Protein AF-A0A1V8S8E4-F1 (afdb_monomer_lite)

Radius of gyration: 34.23 Å; chains: 1; bounding box: 99×77×106 Å

Secondary structure (DSSP, 8-state):
--PPPPPP--------------------EEEPPPTT-TTSPPEEEEEEEEEEGGGS-GGGB--S--S--EEE---HHHHHHHHTT-TTEEEEEEETTT--EEEEEEEETTEEEEEEBPTTS-HHHHHHHHHHHHHS-S-----------TT--HHHHH------------------------------------------PPPP-----------------PPP---S-SSSSTT--

Sequence (237 aa):
MSITQVSPTQNSKRKRDQDNSTALNATPFGIRPPPSDPFAAARVFTPICVLKSAFLPLAYLDLTNSGNRCFAAYITILKAYHDSGERGMLRVVRQQDHGRLHVIERAGKCVYALCRVGSWVEEANLEELAQVFLDTPERPAKRCATSSNLGTPWWKIAATDAVVGGMDVAAAVPRHLSLDLREHDATSLSVANDRILNAERPSAQEATQSTSNQQSTERFEHAAPSSAIDALEELAR

pLDDT: mean 72.79, std 18.55, range [40.16, 97.44]

Structure (mmCIF, N/CA/C/O backbone):
data_AF-A0A1V8S8E4-F1
#
_entry.id   AF-A0A1V8S8E4-F1
#
loop_
_atom_site.group_PDB
_atom_site.id
_atom_site.type_symbol
_atom_site.label_atom_id
_atom_site.label_alt_id
_atom_site.label_comp_id
_atom_site.label_asym_id
_atom_site.label_entity_id
_atom_site.label_seq_id
_atom_site.pdbx_PDB_ins_code
_atom_site.Cartn_x
_atom_site.Cartn_y
_atom_site.Cartn_z
_atom_site.occupancy
_atom_site.B_iso_or_equiv
_atom_site.auth_seq_id
_atom_site.auth_comp_id
_atom_site.auth_asym_id
_atom_site.auth_atom_id
_atom_site.pdbx_PDB_model_num
ATOM 1 N N . MET A 1 1 ? -51.051 51.273 20.401 1.00 40.16 1 MET A N 1
ATOM 2 C CA . MET A 1 1 ? -50.326 50.101 20.934 1.00 40.16 1 MET A CA 1
ATOM 3 C C . MET A 1 1 ? -50.368 49.033 19.858 1.00 40.16 1 MET A C 1
ATOM 5 O O . MET A 1 1 ? -51.442 48.508 19.607 1.00 40.16 1 MET A O 1
ATOM 9 N N . SER A 1 2 ? -49.256 48.806 19.159 1.00 47.94 2 SER A N 1
ATOM 10 C CA . SER A 1 2 ? -49.198 47.895 18.008 1.00 47.94 2 SER A CA 1
ATOM 11 C C . SER A 1 2 ? -48.260 46.742 18.338 1.00 47.94 2 SER A C 1
ATOM 13 O O . SER A 1 2 ? -47.118 46.972 18.729 1.00 47.94 2 SER A O 1
ATOM 15 N N . ILE A 1 3 ? -48.778 45.520 18.242 1.00 53.72 3 ILE A N 1
ATOM 16 C CA . ILE A 1 3 ? -48.086 44.276 18.584 1.00 53.72 3 ILE A CA 1
ATOM 17 C C . ILE A 1 3 ? -47.409 43.752 17.315 1.00 53.72 3 ILE A C 1
ATOM 19 O O . ILE A 1 3 ? -48.079 43.463 16.326 1.00 53.72 3 ILE A O 1
ATOM 23 N N . THR A 1 4 ? -46.083 43.643 17.346 1.00 50.84 4 THR A N 1
ATOM 24 C CA . THR A 1 4 ? -45.270 43.079 16.263 1.00 50.84 4 THR A CA 1
ATOM 25 C C . THR A 1 4 ? -45.311 41.550 16.325 1.00 50.84 4 THR A C 1
ATOM 27 O O . THR A 1 4 ? -44.879 40.956 17.311 1.00 50.84 4 THR A O 1
ATOM 30 N N . GLN A 1 5 ? -45.822 40.911 15.268 1.00 58.22 5 GLN A N 1
ATOM 31 C CA . GLN A 1 5 ? -45.738 39.464 15.054 1.00 58.22 5 GLN A CA 1
ATOM 32 C C . GLN A 1 5 ? -44.296 39.050 14.725 1.00 58.22 5 GLN A C 1
ATOM 34 O O . GLN A 1 5 ? -43.691 39.574 13.793 1.00 58.22 5 GLN A O 1
ATOM 39 N N . VAL A 1 6 ? -43.773 38.068 15.460 1.00 62.34 6 VAL A N 1
ATOM 40 C CA . VAL A 1 6 ? -42.523 37.358 15.156 1.00 62.34 6 VAL A CA 1
ATOM 41 C C . VAL A 1 6 ? -42.851 36.022 14.493 1.00 62.34 6 VAL A C 1
ATOM 43 O O . VAL A 1 6 ? -43.522 35.171 15.074 1.00 62.34 6 VAL A O 1
ATOM 46 N N . SER A 1 7 ? -42.384 35.860 13.259 1.00 58.81 7 SER A N 1
ATOM 47 C CA . SER A 1 7 ? -42.530 34.657 12.438 1.00 58.81 7 SER A CA 1
ATOM 48 C C . SER A 1 7 ? -41.576 33.550 12.915 1.00 58.81 7 SER A C 1
ATOM 50 O O . SER A 1 7 ? -40.403 33.839 13.162 1.00 58.81 7 SER A O 1
ATOM 52 N N . PRO A 1 8 ? -42.009 32.279 13.005 1.00 59.97 8 PRO A N 1
ATOM 53 C CA . PRO A 1 8 ? -41.127 31.183 13.385 1.00 59.97 8 PRO A CA 1
ATOM 54 C C . PRO A 1 8 ? -40.196 30.805 12.225 1.00 59.97 8 PRO A C 1
ATOM 56 O O . PRO A 1 8 ? -40.635 30.418 11.141 1.00 59.97 8 PRO A O 1
ATOM 59 N N . THR A 1 9 ? -38.890 30.898 12.460 1.00 53.09 9 THR A N 1
ATOM 60 C CA . THR A 1 9 ? -37.842 30.433 11.549 1.00 53.09 9 THR A CA 1
ATOM 61 C C . THR A 1 9 ? -37.829 28.905 11.502 1.00 53.09 9 THR A C 1
ATOM 63 O O . THR A 1 9 ? -37.461 28.225 12.461 1.00 53.09 9 THR A O 1
ATOM 66 N N . GLN A 1 10 ? -38.236 28.344 10.363 1.00 59.00 10 GLN A N 1
ATOM 67 C CA . GLN A 1 10 ? -38.127 26.915 10.093 1.00 59.00 10 GLN A CA 1
ATOM 68 C C . GLN A 1 10 ? -36.653 26.510 10.017 1.00 59.00 10 GLN A C 1
ATOM 70 O O . GLN A 1 10 ? -35.907 26.899 9.117 1.00 59.00 10 GLN A O 1
ATOM 75 N N . ASN A 1 11 ? -36.239 25.705 10.990 1.00 54.59 11 ASN A N 1
ATOM 76 C CA . ASN A 1 11 ? -34.902 25.148 11.093 1.00 54.59 11 ASN A CA 1
ATOM 77 C C . ASN A 1 11 ? -34.753 24.008 10.068 1.00 54.59 11 ASN A C 1
ATOM 79 O O . ASN A 1 11 ? -34.973 22.834 10.369 1.00 54.59 11 ASN A O 1
ATOM 83 N N . SER A 1 12 ? -34.446 24.370 8.820 1.00 57.81 12 SER A N 1
ATOM 84 C CA . SER A 1 12 ? -34.184 23.426 7.733 1.00 57.81 12 SER A CA 1
ATOM 85 C C . SER A 1 12 ? -32.885 22.663 8.009 1.00 57.81 12 SER A C 1
ATOM 87 O O . SER A 1 12 ? -31.798 23.091 7.610 1.00 57.81 12 SER A O 1
ATOM 89 N N . LYS A 1 13 ? -33.002 21.506 8.674 1.00 67.31 13 LYS A N 1
ATOM 90 C CA . LYS A 1 13 ? -31.951 20.482 8.750 1.00 67.31 13 LYS A CA 1
ATOM 91 C C . LYS A 1 13 ? -31.553 20.090 7.327 1.00 67.31 13 LYS A C 1
ATOM 93 O O . LYS A 1 13 ? -32.249 19.327 6.666 1.00 67.31 13 LYS A O 1
ATOM 98 N N . ARG A 1 14 ? -30.433 20.633 6.844 1.00 71.06 14 ARG A N 1
ATOM 99 C CA . ARG A 1 14 ? -29.829 20.211 5.578 1.00 71.06 14 ARG A CA 1
ATOM 100 C C . ARG A 1 14 ? -29.356 18.771 5.756 1.00 71.06 14 ARG A C 1
ATOM 102 O O . ARG A 1 14 ? -28.428 18.518 6.523 1.00 71.06 14 ARG A O 1
ATOM 109 N N . LYS A 1 15 ? -30.022 17.841 5.075 1.00 63.41 15 LYS A N 1
ATOM 110 C CA . LYS A 1 15 ? -29.544 16.476 4.867 1.00 63.41 15 LYS A CA 1
ATOM 111 C C . LYS A 1 15 ? -28.219 16.592 4.108 1.00 63.41 15 LYS A C 1
ATOM 113 O O . LYS A 1 15 ? -28.201 17.005 2.954 1.00 63.41 15 LYS A O 1
ATOM 118 N N . ARG A 1 16 ? -27.100 16.379 4.799 1.00 66.31 16 ARG A N 1
ATOM 119 C CA . ARG A 1 16 ? -25.782 16.293 4.169 1.00 66.31 16 ARG A CA 1
ATOM 120 C C . ARG A 1 16 ? -25.671 14.867 3.646 1.00 66.31 16 ARG A C 1
ATOM 122 O O . ARG A 1 16 ? -25.341 13.974 4.417 1.00 66.31 16 ARG A O 1
ATOM 129 N N . ASP A 1 17 ? -26.009 14.669 2.376 1.00 49.03 17 ASP A N 1
ATOM 130 C CA . ASP A 1 17 ? -25.653 13.450 1.653 1.00 49.03 17 ASP A CA 1
ATOM 131 C C . ASP A 1 17 ? -24.119 13.448 1.549 1.00 49.03 17 ASP A C 1
ATOM 133 O O . ASP A 1 17 ? -23.517 14.167 0.753 1.00 49.03 17 ASP A O 1
ATOM 137 N N . GLN A 1 18 ? -23.474 12.769 2.498 1.00 47.38 18 GLN A N 1
ATOM 138 C CA . GLN A 1 18 ? -22.024 12.648 2.585 1.00 47.38 18 GLN A CA 1
ATOM 139 C C . GLN A 1 18 ? -21.608 11.355 1.884 1.00 47.38 18 GLN A C 1
ATOM 141 O O . GLN A 1 18 ? -21.130 10.422 2.522 1.00 47.38 18 GLN A O 1
ATOM 146 N N . ASP A 1 19 ? -21.784 11.321 0.564 1.00 46.91 19 ASP A N 1
ATOM 147 C CA . ASP A 1 19 ? -21.169 10.322 -0.315 1.00 46.91 19 ASP A CA 1
ATOM 148 C C . ASP A 1 19 ? -19.674 10.638 -0.439 1.00 46.91 19 ASP A C 1
ATOM 150 O O . ASP A 1 19 ? -19.186 11.154 -1.440 1.00 46.91 19 ASP A O 1
ATOM 154 N N . ASN A 1 20 ? -18.934 10.396 0.643 1.00 51.38 20 ASN A N 1
ATOM 155 C CA . ASN A 1 20 ? -17.487 10.600 0.693 1.00 51.38 20 ASN A CA 1
ATOM 156 C C . ASN A 1 20 ? -16.720 9.314 0.352 1.00 51.38 20 ASN A C 1
ATOM 158 O O . ASN A 1 20 ? -15.558 9.165 0.741 1.00 51.38 20 ASN A O 1
ATOM 162 N N . SER A 1 21 ? -17.350 8.376 -0.367 1.00 54.50 21 SER A N 1
ATOM 163 C CA . SER A 1 21 ? -16.646 7.252 -0.973 1.00 54.50 21 SER A CA 1
ATOM 164 C C . SER A 1 21 ? -15.767 7.820 -2.083 1.00 54.50 21 SER A C 1
ATOM 166 O O . SER A 1 21 ? -16.172 8.020 -3.224 1.00 54.50 21 SER A O 1
ATOM 168 N N . THR A 1 22 ? -14.539 8.181 -1.720 1.00 58.59 22 THR A N 1
ATOM 169 C CA . THR A 1 22 ? -13.538 8.620 -2.688 1.00 58.59 22 THR A CA 1
ATOM 170 C C . THR A 1 22 ? -13.285 7.438 -3.613 1.00 58.59 22 THR A C 1
ATOM 172 O O . THR A 1 22 ? -12.552 6.519 -3.250 1.00 58.59 22 THR A O 1
ATOM 175 N N . ALA A 1 23 ? -13.955 7.429 -4.768 1.00 66.75 23 ALA A N 1
ATOM 176 C CA . ALA A 1 23 ? -13.876 6.350 -5.736 1.00 66.75 23 ALA A CA 1
ATOM 177 C C . ALA A 1 23 ? -12.402 6.080 -6.040 1.00 66.75 23 ALA A C 1
ATOM 179 O O . ALA A 1 23 ? -11.654 6.964 -6.473 1.00 66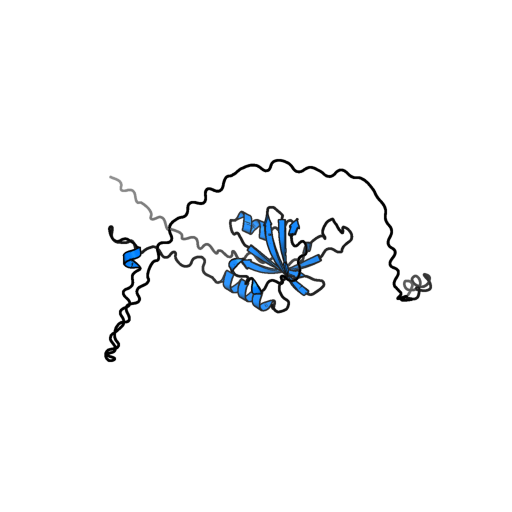.75 23 ALA A O 1
ATOM 180 N N . LEU A 1 24 ? -11.964 4.869 -5.713 1.00 77.06 24 LEU A N 1
ATOM 181 C CA . LEU A 1 24 ? -10.563 4.510 -5.768 1.00 77.06 24 LEU A CA 1
ATOM 182 C C . LEU A 1 24 ? -10.143 4.508 -7.234 1.00 77.06 24 LEU A C 1
ATOM 184 O O . LEU A 1 24 ? -10.607 3.699 -8.029 1.00 77.06 24 LEU A O 1
ATOM 188 N N . ASN A 1 25 ? -9.295 5.460 -7.612 1.00 80.44 25 ASN A N 1
ATOM 189 C CA . ASN A 1 25 ? -8.822 5.548 -8.984 1.00 80.44 25 ASN A CA 1
ATOM 190 C C . ASN A 1 25 ? -7.972 4.301 -9.288 1.00 80.44 25 ASN A C 1
ATOM 192 O O . ASN A 1 25 ? -6.848 4.194 -8.794 1.00 80.44 25 ASN A O 1
ATOM 196 N N . ALA A 1 26 ? -8.530 3.363 -10.055 1.00 86.12 26 ALA A N 1
ATOM 197 C CA . ALA A 1 26 ? -7.906 2.091 -10.415 1.00 86.12 26 ALA A CA 1
ATOM 198 C C . ALA A 1 26 ? -6.867 2.216 -11.546 1.00 86.12 26 ALA A C 1
ATOM 200 O O . ALA A 1 26 ? -6.358 1.205 -12.027 1.00 86.12 26 ALA A O 1
ATOM 201 N N . THR A 1 27 ? -6.530 3.435 -11.984 1.00 90.88 27 THR A N 1
ATOM 202 C CA . THR A 1 27 ? -5.545 3.647 -13.046 1.00 90.88 27 THR A CA 1
ATOM 203 C C . THR A 1 27 ? -4.167 3.146 -12.600 1.00 90.88 27 THR A C 1
ATOM 205 O O . THR A 1 27 ? -3.672 3.568 -11.545 1.00 90.88 27 THR A O 1
ATOM 208 N N . PRO A 1 28 ? -3.520 2.270 -13.391 1.00 93.38 28 PRO A N 1
ATOM 209 C CA . PRO A 1 28 ? -2.170 1.813 -13.106 1.00 93.38 28 PRO A CA 1
ATOM 210 C C . PRO A 1 28 ? -1.153 2.956 -13.101 1.00 93.38 28 PRO A C 1
ATOM 212 O O . PRO A 1 28 ? -1.301 3.951 -13.811 1.00 93.38 28 PRO A O 1
ATOM 215 N N . PHE A 1 29 ? -0.082 2.803 -12.328 1.00 93.06 29 PHE A N 1
ATOM 216 C CA . PHE A 1 29 ? 1.016 3.766 -12.278 1.00 93.06 29 PHE A CA 1
ATOM 217 C C . PHE A 1 29 ? 2.372 3.068 -12.162 1.00 93.06 29 PHE A C 1
ATOM 219 O O . PHE A 1 29 ? 2.480 1.967 -11.626 1.00 93.06 29 PHE A O 1
ATOM 226 N N . GLY A 1 30 ? 3.419 3.718 -12.671 1.00 93.81 30 GLY A N 1
ATOM 227 C CA . GLY A 1 30 ? 4.789 3.209 -12.636 1.00 93.81 30 GLY A CA 1
ATOM 228 C C . GLY A 1 30 ? 5.616 3.807 -11.499 1.00 93.81 30 GLY A C 1
ATOM 229 O O . GLY A 1 30 ? 5.531 5.004 -11.225 1.00 93.81 30 GLY A O 1
ATOM 230 N N . ILE A 1 31 ? 6.460 2.989 -10.872 1.00 92.81 31 ILE A N 1
ATOM 231 C CA . ILE A 1 31 ? 7.538 3.433 -9.982 1.00 92.81 31 ILE A CA 1
ATOM 232 C C . ILE A 1 31 ? 8.862 3.254 -10.723 1.00 92.81 31 ILE A C 1
ATOM 234 O O . ILE A 1 31 ? 9.191 2.157 -11.182 1.00 92.81 31 ILE A O 1
ATOM 238 N N . ARG A 1 32 ? 9.625 4.346 -10.840 1.00 91.50 32 ARG A N 1
ATOM 239 C CA . ARG A 1 32 ? 10.954 4.331 -11.458 1.00 91.50 32 ARG A CA 1
ATOM 240 C C . ARG A 1 32 ? 11.941 3.549 -10.572 1.00 91.50 32 ARG A C 1
ATOM 242 O O . ARG A 1 32 ? 11.856 3.676 -9.347 1.00 91.50 32 ARG A O 1
ATOM 249 N N . PRO A 1 33 ? 12.876 2.779 -11.152 1.00 87.44 33 PRO A N 1
ATOM 250 C CA . PRO A 1 33 ? 13.925 2.126 -10.379 1.00 87.44 33 PRO A CA 1
ATOM 251 C C . PRO A 1 33 ? 14.820 3.132 -9.638 1.00 87.44 33 PRO A C 1
ATOM 253 O O . PRO A 1 33 ? 14.831 4.326 -9.969 1.00 87.44 33 PRO A O 1
ATOM 256 N N . PRO A 1 34 ? 15.583 2.665 -8.633 1.00 84.31 34 PRO A N 1
ATOM 257 C CA . PRO A 1 34 ? 16.557 3.499 -7.944 1.00 84.31 34 PRO A CA 1
ATOM 258 C C . PRO A 1 34 ? 17.626 4.033 -8.915 1.00 84.31 34 PRO A C 1
ATOM 260 O O . PRO A 1 34 ? 17.951 3.380 -9.903 1.00 84.31 34 PRO A O 1
ATOM 263 N N . PRO A 1 35 ? 18.240 5.193 -8.618 1.00 85.25 35 PRO A N 1
ATOM 264 C CA . PRO A 1 35 ? 19.227 5.825 -9.500 1.00 85.25 35 PRO A CA 1
ATOM 265 C C . PRO A 1 35 ? 20.513 5.006 -9.681 1.00 85.25 35 PRO A C 1
ATOM 267 O O . PRO A 1 35 ? 21.286 5.298 -10.586 1.00 85.25 35 PRO A O 1
ATOM 270 N N . SER A 1 36 ? 20.741 3.990 -8.842 1.00 88.38 36 SER A N 1
ATOM 271 C CA . SER A 1 36 ? 21.827 3.020 -9.008 1.00 88.38 36 SER A CA 1
ATOM 272 C C . SER A 1 36 ? 21.686 2.180 -10.279 1.00 88.38 36 SER A C 1
ATOM 274 O O . SER A 1 36 ? 22.683 1.660 -10.762 1.00 88.38 36 SER A O 1
ATOM 276 N N . ASP A 1 37 ? 20.464 2.047 -10.801 1.00 88.06 37 ASP A N 1
ATOM 277 C CA . ASP A 1 37 ? 20.167 1.336 -12.041 1.00 88.06 37 ASP A CA 1
ATOM 278 C C . ASP A 1 37 ? 19.157 2.143 -12.880 1.00 88.06 37 ASP A C 1
ATOM 280 O O . ASP A 1 37 ? 17.945 1.920 -12.815 1.00 88.06 37 ASP A O 1
ATOM 284 N N . PRO A 1 38 ? 19.629 3.140 -13.648 1.00 87.88 38 PRO A N 1
ATOM 285 C CA . PRO A 1 38 ? 18.755 4.027 -14.408 1.00 87.88 38 PRO A CA 1
ATOM 286 C C . PRO A 1 38 ? 18.118 3.358 -15.635 1.00 87.88 38 PRO A C 1
ATOM 288 O O . PRO A 1 38 ? 17.184 3.939 -16.193 1.00 87.88 38 PRO A O 1
ATOM 291 N N . PHE A 1 39 ? 18.622 2.191 -16.054 1.00 92.12 39 PHE A N 1
ATOM 292 C CA . PHE A 1 39 ? 18.156 1.454 -17.232 1.00 92.12 39 PHE A CA 1
ATOM 293 C C . PHE A 1 39 ? 17.185 0.323 -16.886 1.00 92.12 39 PHE A C 1
ATOM 295 O O . PHE A 1 39 ? 16.554 -0.223 -17.792 1.00 92.12 39 PHE A O 1
ATOM 302 N N . ALA A 1 40 ? 17.023 -0.013 -15.602 1.00 90.75 40 ALA A N 1
ATOM 303 C CA . ALA A 1 40 ? 15.989 -0.942 -15.176 1.00 90.75 40 ALA A CA 1
ATOM 304 C C . ALA A 1 40 ? 14.589 -0.497 -15.637 1.00 90.75 40 ALA A C 1
ATOM 306 O O . ALA A 1 40 ? 14.247 0.689 -15.698 1.00 90.75 40 ALA A O 1
ATOM 307 N N . ALA A 1 41 ? 13.746 -1.481 -15.942 1.00 92.50 41 ALA A N 1
ATOM 308 C CA . ALA A 1 41 ? 12.361 -1.232 -16.306 1.00 92.50 41 ALA A CA 1
ATOM 309 C C . ALA A 1 41 ? 11.581 -0.650 -15.115 1.00 92.50 41 ALA A C 1
ATOM 311 O O . ALA A 1 41 ? 11.733 -1.083 -13.969 1.00 92.50 41 ALA A O 1
ATOM 312 N N . ALA A 1 42 ? 10.717 0.331 -15.384 1.00 93.19 42 ALA A N 1
ATOM 313 C CA . ALA A 1 42 ? 9.799 0.845 -14.376 1.00 93.19 42 ALA A CA 1
ATOM 314 C C . ALA A 1 42 ? 8.817 -0.252 -13.947 1.00 93.19 42 ALA A C 1
ATOM 316 O O . ALA A 1 42 ? 8.254 -0.956 -14.782 1.00 93.19 42 ALA A O 1
ATOM 317 N N . ARG A 1 43 ? 8.581 -0.371 -12.639 1.00 93.88 43 ARG A N 1
ATOM 318 C CA . ARG A 1 43 ? 7.640 -1.357 -12.094 1.00 93.88 43 ARG A CA 1
ATOM 319 C C . ARG A 1 43 ? 6.239 -0.767 -12.136 1.00 93.88 43 ARG A C 1
ATOM 321 O O . ARG A 1 43 ? 6.012 0.286 -11.539 1.00 93.88 43 ARG A O 1
ATOM 328 N N . VAL A 1 44 ? 5.316 -1.424 -12.830 1.00 95.44 44 VAL A N 1
ATOM 329 C CA . VAL A 1 44 ? 3.928 -0.962 -12.968 1.00 95.44 44 VAL A CA 1
ATOM 330 C C . VAL A 1 44 ? 3.043 -1.615 -11.912 1.00 95.44 44 VAL A C 1
ATOM 332 O O . VAL A 1 44 ? 3.131 -2.819 -11.658 1.00 95.44 44 VAL A O 1
ATOM 335 N N . PHE A 1 45 ? 2.185 -0.811 -11.292 1.00 95.50 45 PHE A N 1
ATOM 336 C CA . PHE A 1 45 ? 1.299 -1.211 -10.210 1.00 95.50 45 PHE A CA 1
ATOM 337 C C . PHE A 1 45 ? -0.142 -0.820 -10.510 1.00 95.50 45 PHE A C 1
ATOM 339 O O . PHE A 1 45 ? -0.412 0.306 -10.920 1.00 95.50 45 PHE A O 1
ATOM 346 N N . THR A 1 46 ? -1.067 -1.737 -10.247 1.00 95.88 46 THR A N 1
ATOM 347 C CA . THR A 1 46 ? -2.512 -1.504 -10.335 1.00 95.88 46 THR A CA 1
ATOM 348 C C . THR A 1 46 ? -3.082 -1.364 -8.925 1.00 95.88 46 THR A C 1
ATOM 350 O O . THR A 1 46 ? -2.895 -2.274 -8.115 1.00 95.88 46 THR A O 1
ATOM 353 N N . PRO A 1 47 ? -3.733 -0.243 -8.581 1.00 95.31 47 PRO A N 1
ATOM 354 C CA . PRO A 1 47 ? -4.391 -0.092 -7.289 1.00 95.31 47 PRO A CA 1
ATOM 355 C C . PRO A 1 47 ? -5.535 -1.083 -7.070 1.00 95.31 47 PRO A C 1
ATOM 357 O O . PRO A 1 47 ? -6.327 -1.292 -7.982 1.00 95.31 47 PRO A O 1
ATOM 360 N N . ILE A 1 48 ? -5.641 -1.618 -5.850 1.00 94.88 48 ILE A N 1
ATOM 361 C CA . ILE A 1 48 ? -6.731 -2.516 -5.433 1.00 94.88 48 ILE A CA 1
ATOM 362 C C . ILE A 1 48 ? -7.629 -1.794 -4.421 1.00 94.88 48 ILE A C 1
ATOM 364 O O . ILE A 1 48 ? -8.725 -1.361 -4.755 1.00 94.88 48 ILE A O 1
ATOM 368 N N . CYS A 1 49 ? -7.130 -1.567 -3.202 1.00 94.06 49 CYS A N 1
ATOM 369 C CA . CYS A 1 49 ? -7.888 -0.946 -2.115 1.00 94.06 49 CYS A CA 1
ATOM 370 C C . CYS A 1 49 ? -7.021 0.011 -1.268 1.00 94.06 49 CYS A C 1
ATOM 372 O O . CYS A 1 49 ? -5.804 0.130 -1.458 1.00 94.06 49 CYS A O 1
ATOM 374 N N . VAL A 1 50 ? -7.659 0.753 -0.358 1.00 92.69 50 VAL A N 1
ATOM 375 C CA . VAL A 1 50 ? -6.997 1.599 0.650 1.00 92.69 50 VAL A CA 1
ATOM 376 C C . VAL A 1 50 ? -7.301 1.023 2.028 1.00 92.69 50 VAL A C 1
ATOM 378 O O . VAL A 1 50 ? -8.442 0.679 2.321 1.00 92.69 50 VAL A O 1
ATOM 381 N N . LEU A 1 51 ? -6.272 0.935 2.868 1.00 93.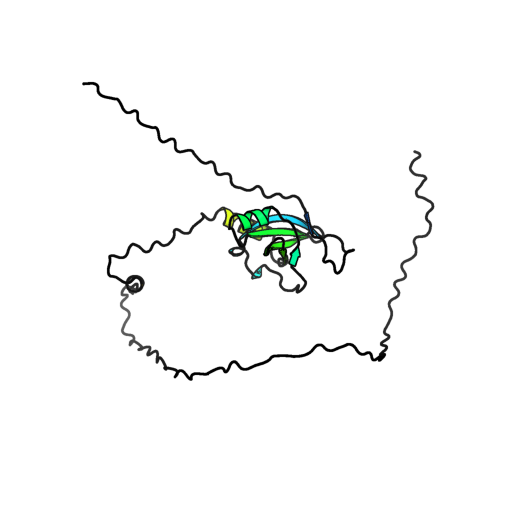31 51 LEU A N 1
ATOM 382 C CA . LEU A 1 51 ? -6.335 0.379 4.217 1.00 93.31 51 LEU A CA 1
ATOM 383 C C . LEU A 1 51 ? -5.745 1.360 5.224 1.00 93.31 51 LEU A C 1
ATOM 385 O O . LEU A 1 51 ? -4.832 2.120 4.910 1.00 93.31 51 LEU A O 1
ATOM 389 N N . LYS A 1 52 ? -6.197 1.287 6.473 1.00 92.00 52 LYS A N 1
ATOM 390 C CA . LYS A 1 52 ? -5.465 1.865 7.606 1.00 92.00 52 LYS A CA 1
ATOM 391 C C . LYS A 1 52 ? -4.354 0.909 8.039 1.00 92.00 52 LYS A C 1
ATOM 393 O O . LYS A 1 52 ? -4.557 -0.300 8.089 1.00 92.00 52 LYS A O 1
ATOM 398 N N . SER A 1 53 ? -3.206 1.441 8.440 1.00 92.19 53 SER A N 1
ATOM 399 C CA . SER A 1 53 ? -2.041 0.660 8.863 1.00 92.19 53 SER A CA 1
ATOM 400 C C . SER A 1 53 ? -2.307 -0.180 10.096 1.00 92.19 53 SER A C 1
ATOM 402 O O . SER A 1 53 ? -1.817 -1.298 10.187 1.00 92.19 53 SER A O 1
ATOM 404 N N . ALA A 1 54 ? -3.178 0.298 10.984 1.00 91.00 54 ALA A N 1
ATOM 405 C CA . ALA A 1 54 ? -3.648 -0.465 12.133 1.00 91.00 54 ALA A CA 1
ATOM 406 C C . ALA A 1 54 ? -4.436 -1.737 11.759 1.00 91.00 54 ALA A C 1
ATOM 408 O O . ALA A 1 54 ? -4.534 -2.638 12.584 1.00 91.00 54 ALA A O 1
ATOM 409 N N . PHE A 1 55 ? -5.000 -1.812 10.548 1.00 92.50 55 PHE A N 1
ATOM 410 C CA . PHE A 1 55 ? -5.793 -2.954 10.082 1.00 92.50 55 PHE A CA 1
ATOM 411 C C . PHE A 1 55 ? -4.980 -3.955 9.263 1.00 92.50 55 PHE A C 1
ATOM 413 O O . PHE A 1 55 ? -5.510 -5.005 8.922 1.00 92.50 55 PHE A O 1
ATOM 420 N N . LEU A 1 56 ? -3.716 -3.659 8.944 1.00 94.69 56 LEU A N 1
ATOM 421 C CA . LEU A 1 56 ? -2.850 -4.585 8.226 1.00 94.69 56 LEU A CA 1
ATOM 422 C C . LEU A 1 56 ? -2.019 -5.395 9.234 1.00 94.69 56 LEU A C 1
ATOM 424 O O . LEU A 1 56 ? -1.096 -4.840 9.836 1.00 94.69 56 LEU A O 1
ATOM 428 N N . PRO A 1 57 ? -2.289 -6.700 9.427 1.00 95.31 57 PRO A N 1
ATOM 429 C CA . PRO A 1 57 ? -1.493 -7.515 10.334 1.00 95.31 57 PRO A CA 1
ATOM 430 C C . PRO A 1 57 ? -0.036 -7.569 9.871 1.00 95.31 57 PRO A C 1
ATOM 432 O O . PRO A 1 57 ? 0.241 -7.847 8.706 1.00 95.31 57 PRO A O 1
ATOM 435 N N . LEU A 1 58 ? 0.920 -7.389 10.787 1.00 94.25 58 LEU A N 1
ATOM 436 C CA . LEU A 1 58 ? 2.347 -7.486 10.441 1.00 94.25 58 LEU A CA 1
ATOM 437 C C . LEU A 1 58 ? 2.725 -8.868 9.879 1.00 94.25 58 LEU A C 1
ATOM 439 O O . LEU A 1 58 ? 3.639 -8.962 9.068 1.00 94.25 58 LEU A O 1
ATOM 443 N N . ALA A 1 59 ? 1.983 -9.920 10.241 1.00 96.12 59 ALA A N 1
ATOM 444 C CA . ALA A 1 59 ? 2.139 -11.272 9.700 1.00 96.12 59 ALA A CA 1
ATOM 445 C C . ALA A 1 59 ? 1.827 -11.384 8.193 1.00 96.12 59 ALA A C 1
ATOM 447 O O . ALA A 1 59 ? 2.154 -12.391 7.568 1.00 96.12 59 ALA A O 1
ATOM 448 N N . TYR A 1 60 ? 1.183 -10.375 7.599 1.00 96.75 60 TYR A N 1
ATOM 449 C CA . TYR A 1 60 ? 0.924 -10.331 6.158 1.00 96.75 60 TYR A CA 1
ATOM 450 C C . TYR A 1 60 ? 2.117 -9.778 5.377 1.00 96.75 60 TYR A C 1
ATOM 452 O O . TYR A 1 60 ? 2.154 -9.902 4.155 1.00 96.75 60 TYR A O 1
ATOM 460 N N . LEU A 1 61 ? 3.093 -9.162 6.049 1.00 95.31 61 LEU A N 1
ATOM 461 C CA . LEU A 1 61 ? 4.259 -8.585 5.395 1.00 95.31 61 LEU A CA 1
ATOM 462 C C . LEU A 1 61 ? 5.336 -9.645 5.168 1.00 95.31 61 LEU A C 1
ATOM 464 O O . LEU A 1 61 ? 5.740 -10.362 6.082 1.00 95.31 61 LEU A O 1
ATOM 468 N N . ASP A 1 62 ? 5.848 -9.696 3.942 1.00 94.94 62 ASP A N 1
ATOM 469 C CA . ASP A 1 62 ? 7.020 -10.492 3.604 1.00 94.94 62 ASP A CA 1
ATOM 470 C C . ASP A 1 62 ? 8.292 -9.718 3.975 1.00 94.94 62 ASP A C 1
ATOM 472 O O . ASP A 1 62 ? 8.662 -8.729 3.332 1.00 94.94 62 ASP A O 1
ATOM 476 N N . LEU A 1 63 ? 8.962 -10.179 5.030 1.00 91.06 63 LEU A N 1
ATOM 477 C CA . LEU A 1 63 ? 10.195 -9.584 5.546 1.00 91.06 63 LEU A CA 1
ATOM 478 C C . LEU A 1 63 ? 11.464 -10.185 4.925 1.00 91.06 63 LEU A C 1
ATOM 480 O O . LEU A 1 63 ? 12.561 -9.744 5.258 1.00 91.06 63 LEU A O 1
ATOM 484 N N . THR A 1 64 ? 11.341 -11.163 4.020 1.00 90.88 64 THR A N 1
ATOM 485 C CA . THR A 1 64 ? 12.504 -11.836 3.412 1.00 90.88 64 THR A CA 1
ATOM 486 C C . THR A 1 64 ? 13.296 -10.928 2.471 1.00 90.88 64 THR A C 1
ATOM 488 O O . THR A 1 64 ? 14.464 -11.191 2.195 1.00 90.88 64 THR A O 1
ATOM 491 N N . ASN A 1 65 ? 12.691 -9.836 1.993 1.00 79.81 65 ASN A N 1
ATOM 492 C CA . ASN A 1 65 ? 13.354 -8.866 1.130 1.00 79.81 65 ASN A CA 1
ATOM 493 C C . ASN A 1 65 ? 13.871 -7.665 1.941 1.00 79.81 65 ASN A C 1
ATOM 495 O O . ASN A 1 65 ? 13.101 -6.792 2.351 1.00 79.81 65 ASN A O 1
ATOM 499 N N . SER A 1 66 ? 15.189 -7.611 2.138 1.00 67.94 66 SER A N 1
ATOM 500 C CA . SER A 1 66 ? 15.897 -6.542 2.856 1.00 67.94 66 SER A CA 1
ATOM 501 C C . SER A 1 66 ? 16.312 -5.355 1.973 1.00 67.94 66 SER A C 1
ATOM 503 O O . SER A 1 66 ? 17.029 -4.471 2.439 1.00 67.94 66 SER A O 1
ATOM 505 N N . GLY A 1 67 ? 15.871 -5.302 0.710 1.00 79.56 67 GLY A N 1
ATOM 506 C CA . GLY A 1 67 ? 16.225 -4.224 -0.214 1.00 79.56 67 GLY A CA 1
ATOM 507 C C . GLY A 1 67 ? 15.713 -2.835 0.199 1.00 79.56 67 GLY A C 1
ATOM 508 O O . GLY A 1 67 ? 14.865 -2.681 1.082 1.00 79.56 67 GLY A O 1
ATOM 509 N N . ASN A 1 68 ? 16.205 -1.801 -0.493 1.00 77.25 68 ASN A N 1
ATOM 510 C CA . ASN A 1 68 ? 15.703 -0.432 -0.353 1.00 77.25 68 ASN A CA 1
ATOM 511 C C . ASN A 1 68 ? 14.226 -0.365 -0.767 1.00 77.25 68 ASN A C 1
ATOM 513 O O . ASN A 1 68 ? 13.887 -0.373 -1.949 1.00 77.25 68 ASN A O 1
ATOM 517 N N . ARG A 1 69 ? 13.346 -0.300 0.235 1.00 87.75 69 ARG A N 1
ATOM 518 C CA . ARG A 1 69 ? 11.885 -0.255 0.077 1.00 87.75 69 ARG A CA 1
ATOM 519 C C . ARG A 1 69 ? 11.338 1.161 -0.088 1.00 87.75 69 ARG A C 1
ATOM 521 O O . ARG A 1 69 ? 10.162 1.321 -0.396 1.00 87.75 69 ARG A O 1
ATOM 528 N N . CYS A 1 70 ? 12.163 2.183 0.114 1.00 92.56 70 CYS A N 1
ATOM 529 C CA . CYS A 1 70 ? 11.734 3.573 0.039 1.00 92.56 70 CYS A CA 1
ATOM 530 C C . CYS A 1 70 ? 11.945 4.153 -1.361 1.00 92.56 70 CYS A C 1
ATOM 532 O O . CYS A 1 70 ? 12.996 3.961 -1.969 1.00 92.56 70 CYS A O 1
ATOM 534 N N . PHE A 1 71 ? 10.968 4.912 -1.847 1.00 92.44 71 PHE A N 1
ATOM 535 C CA . PHE A 1 71 ? 11.034 5.607 -3.127 1.00 92.44 71 PHE A CA 1
ATOM 536 C C . PHE A 1 71 ? 10.400 6.997 -3.030 1.00 92.44 71 PHE A C 1
ATOM 538 O O . PHE A 1 71 ? 9.533 7.258 -2.191 1.00 92.44 71 PHE A O 1
ATOM 545 N N . ALA A 1 72 ? 10.849 7.904 -3.896 1.00 91.62 72 ALA A N 1
ATOM 546 C CA . ALA A 1 72 ? 10.269 9.233 -4.026 1.00 91.62 72 ALA A CA 1
ATOM 547 C C . ALA A 1 72 ? 9.197 9.228 -5.123 1.00 91.62 72 ALA A C 1
ATOM 549 O O . ALA A 1 72 ? 9.447 8.761 -6.233 1.00 91.62 72 ALA A O 1
ATOM 550 N N . ALA A 1 73 ? 8.007 9.743 -4.823 1.00 90.62 73 ALA A N 1
ATOM 551 C CA . ALA A 1 73 ? 6.907 9.823 -5.784 1.00 90.62 73 ALA A CA 1
ATOM 552 C C . ALA A 1 73 ? 5.921 10.945 -5.433 1.00 90.62 73 ALA A C 1
ATOM 554 O O . ALA A 1 73 ? 6.008 11.582 -4.382 1.00 90.62 73 ALA A O 1
ATOM 555 N N . TYR A 1 74 ? 4.942 11.174 -6.305 1.00 90.44 74 TYR A N 1
ATOM 556 C CA . TYR A 1 74 ? 3.805 12.045 -6.024 1.00 90.44 74 TYR A CA 1
ATOM 557 C C . TYR A 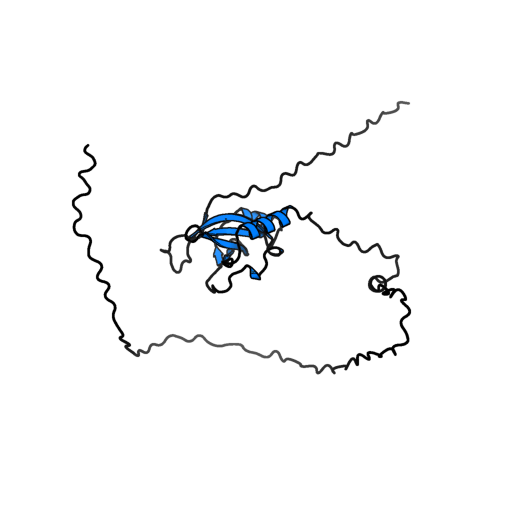1 74 ? 2.499 11.264 -6.188 1.00 90.44 74 TYR A C 1
ATOM 559 O O . TYR A 1 74 ? 1.955 11.158 -7.282 1.00 90.44 74 TYR A O 1
ATOM 567 N N . ILE A 1 75 ? 2.010 10.688 -5.086 1.00 88.19 75 ILE A N 1
ATOM 568 C CA . ILE A 1 75 ? 0.769 9.908 -5.052 1.00 88.19 75 ILE A CA 1
ATOM 569 C C . ILE A 1 75 ? -0.315 10.770 -4.398 1.00 88.19 75 ILE A C 1
ATOM 571 O O . ILE A 1 75 ? -0.346 10.930 -3.176 1.00 88.19 75 ILE A O 1
ATOM 575 N N . THR A 1 76 ? -1.199 11.343 -5.217 1.00 87.75 76 THR A N 1
ATOM 576 C CA . THR A 1 76 ? -2.217 12.326 -4.798 1.00 87.75 76 THR A CA 1
ATOM 577 C C . THR A 1 76 ? -3.118 11.814 -3.681 1.00 87.75 76 THR A C 1
ATOM 579 O O . THR A 1 76 ? -3.329 12.530 -2.707 1.00 87.75 76 THR A O 1
ATOM 582 N N . ILE A 1 77 ? -3.591 10.566 -3.773 1.00 84.19 77 ILE A N 1
ATOM 583 C CA . ILE A 1 77 ? -4.518 10.002 -2.783 1.00 84.19 77 ILE A CA 1
ATOM 584 C C . ILE A 1 77 ? -3.873 9.873 -1.394 1.00 84.19 77 ILE A C 1
ATOM 586 O O . ILE A 1 77 ? -4.440 10.310 -0.400 1.00 84.19 77 ILE A O 1
ATOM 590 N N . LEU A 1 78 ? -2.638 9.363 -1.320 1.00 85.00 78 LEU A N 1
ATOM 591 C CA . LEU A 1 78 ? -1.919 9.197 -0.052 1.00 85.00 78 LEU A CA 1
ATOM 592 C C . LEU A 1 78 ? -1.482 10.545 0.533 1.00 85.00 78 LEU A C 1
ATOM 594 O O . LEU A 1 78 ? -1.393 10.703 1.751 1.00 85.00 78 LEU A O 1
ATOM 598 N N . LYS A 1 79 ? -1.225 11.534 -0.328 1.00 87.69 79 LYS A N 1
ATOM 599 C CA . LYS A 1 79 ? -0.998 12.917 0.093 1.00 87.69 79 LYS A CA 1
ATOM 600 C C . LYS A 1 79 ? -2.261 13.529 0.703 1.00 87.69 79 LYS A C 1
ATOM 602 O O . LYS A 1 79 ? -2.152 14.135 1.762 1.00 87.69 79 LYS A O 1
ATOM 607 N N . ALA A 1 80 ? -3.423 13.351 0.073 1.00 87.75 80 ALA A N 1
ATOM 608 C CA . ALA A 1 80 ? -4.690 13.895 0.560 1.00 87.75 80 ALA A CA 1
ATOM 609 C C . ALA A 1 80 ? -5.024 13.385 1.971 1.00 87.75 80 ALA A C 1
ATOM 611 O O . ALA A 1 80 ? -5.301 14.193 2.854 1.00 87.75 80 ALA A O 1
ATOM 612 N N . TYR A 1 81 ? -4.882 12.076 2.216 1.00 86.12 81 TYR A N 1
ATOM 613 C CA . TYR A 1 81 ? -5.073 11.498 3.551 1.00 86.12 81 TYR A CA 1
ATOM 614 C C . TYR A 1 81 ? -4.116 12.091 4.585 1.00 86.12 81 TYR A C 1
ATOM 616 O O . TYR A 1 81 ? -4.547 12.577 5.629 1.00 86.12 81 TYR A O 1
ATOM 624 N N . HIS A 1 82 ? -2.824 12.157 4.267 1.00 87.19 82 HIS A N 1
ATOM 625 C CA . HIS A 1 82 ? -1.848 12.744 5.179 1.00 87.19 82 HIS A CA 1
ATOM 626 C C . HIS A 1 82 ? -2.152 14.217 5.506 1.00 87.19 82 HIS A C 1
ATOM 628 O O . HIS A 1 82 ? -2.032 14.627 6.661 1.00 87.19 82 HIS A O 1
ATOM 634 N N . ASP A 1 83 ? -2.537 15.012 4.507 1.00 87.00 83 ASP A N 1
ATOM 635 C CA . ASP A 1 83 ? -2.834 16.438 4.679 1.00 87.00 83 ASP A CA 1
ATOM 636 C C . ASP A 1 83 ? -4.155 16.666 5.440 1.00 87.00 83 ASP A C 1
ATOM 638 O O . ASP A 1 83 ? -4.278 17.654 6.161 1.00 87.00 83 ASP A O 1
ATOM 642 N N . SER A 1 84 ? -5.103 15.723 5.360 1.00 86.19 84 SER A N 1
ATOM 643 C CA . SER A 1 84 ? -6.331 15.716 6.174 1.00 86.19 84 SER A CA 1
ATOM 644 C C . SER A 1 84 ? -6.105 15.336 7.647 1.00 86.19 84 SER A C 1
ATOM 646 O O . SER A 1 84 ? -7.018 15.437 8.462 1.00 86.19 84 SER A O 1
ATOM 648 N N . GLY A 1 85 ? -4.886 14.920 8.011 1.00 84.38 85 GLY A N 1
ATOM 649 C CA . GLY A 1 85 ? -4.544 14.441 9.353 1.00 84.38 85 GLY A CA 1
ATOM 650 C C . GLY A 1 85 ? -4.771 12.940 9.558 1.00 84.38 85 GLY A C 1
ATOM 651 O O . GLY A 1 85 ? -4.383 12.403 10.597 1.00 84.38 85 GLY A O 1
ATOM 652 N N . GLU A 1 86 ? -5.319 12.243 8.561 1.00 83.12 86 GLU A N 1
ATOM 653 C CA . GLU A 1 86 ? -5.465 10.789 8.543 1.00 83.12 86 GLU A CA 1
ATOM 654 C C . GLU A 1 86 ? -4.113 10.119 8.262 1.00 83.12 86 GLU A C 1
ATOM 656 O O . GLU A 1 86 ? -3.713 9.844 7.128 1.00 83.12 86 GLU A O 1
ATOM 661 N N . ARG A 1 87 ? -3.357 9.898 9.341 1.00 83.38 87 ARG A N 1
ATOM 662 C CA . ARG A 1 87 ? -2.066 9.204 9.301 1.00 83.38 87 ARG A CA 1
ATOM 663 C C . ARG A 1 87 ? -2.250 7.692 9.217 1.00 83.38 87 ARG A C 1
ATOM 665 O O . ARG A 1 87 ? -3.248 7.147 9.675 1.00 83.38 87 ARG A O 1
ATOM 672 N N . GLY A 1 88 ? -1.234 7.025 8.673 1.00 84.75 88 GLY A N 1
ATOM 673 C CA . GLY A 1 88 ? -1.216 5.569 8.560 1.00 84.75 88 GLY A CA 1
ATOM 674 C C . GLY A 1 88 ? -2.142 5.039 7.471 1.00 84.75 88 GLY A C 1
ATOM 675 O O . GLY A 1 88 ? -2.560 3.896 7.550 1.00 84.75 88 GLY A O 1
ATOM 676 N N . MET A 1 89 ? -2.497 5.840 6.467 1.00 90.56 89 MET A N 1
ATOM 677 C CA . MET A 1 89 ? -3.192 5.307 5.298 1.00 90.56 89 MET A CA 1
ATOM 678 C C . MET A 1 89 ? -2.208 4.607 4.366 1.00 90.56 89 MET A C 1
ATOM 680 O O . MET A 1 89 ? -1.135 5.127 4.044 1.00 90.56 89 MET A O 1
ATOM 684 N N . LEU A 1 90 ? -2.608 3.421 3.938 1.00 91.69 90 LEU A N 1
ATOM 685 C CA . LEU A 1 90 ? -1.873 2.503 3.094 1.00 91.69 90 LEU A CA 1
ATOM 686 C C . LEU A 1 90 ? -2.646 2.276 1.802 1.00 91.69 90 LEU A C 1
ATOM 688 O O . LEU A 1 90 ? -3.875 2.209 1.805 1.00 91.69 90 LEU A O 1
ATOM 692 N N . ARG A 1 91 ? -1.929 2.098 0.694 1.00 92.31 91 ARG A N 1
ATOM 693 C CA . ARG A 1 91 ? -2.532 1.701 -0.580 1.00 92.31 91 ARG A CA 1
ATOM 694 C C . ARG A 1 91 ? -2.088 0.301 -0.965 1.00 92.31 91 ARG A C 1
ATOM 696 O O . ARG A 1 91 ? -0.892 0.074 -1.135 1.00 92.31 91 ARG A O 1
ATOM 703 N N . VAL A 1 92 ? -3.042 -0.609 -1.124 1.00 94.88 92 VAL A N 1
ATOM 704 C CA . VAL A 1 92 ? -2.789 -1.958 -1.637 1.00 94.88 92 VAL A CA 1
ATOM 705 C C . VAL A 1 92 ? -2.729 -1.893 -3.155 1.00 94.88 92 VAL A C 1
ATOM 707 O O . VAL A 1 92 ? -3.583 -1.280 -3.805 1.00 94.88 92 VAL A O 1
ATOM 710 N N . VAL A 1 93 ? -1.690 -2.494 -3.721 1.00 96.81 93 VAL A N 1
ATOM 711 C CA . VAL A 1 93 ? -1.434 -2.492 -5.158 1.00 96.81 93 VAL A CA 1
ATOM 712 C C . VAL A 1 93 ? -0.952 -3.861 -5.631 1.00 96.81 93 VAL A C 1
ATOM 714 O O . VAL A 1 93 ? -0.232 -4.566 -4.923 1.00 96.81 93 VAL A O 1
ATOM 717 N N . ARG A 1 94 ? -1.297 -4.216 -6.867 1.00 97.31 94 ARG A N 1
ATOM 718 C CA . ARG A 1 94 ? -0.810 -5.409 -7.564 1.00 97.31 94 ARG A CA 1
ATOM 719 C C . ARG A 1 94 ? 0.301 -5.025 -8.533 1.00 97.31 94 ARG A C 1
ATOM 721 O O . ARG A 1 94 ? 0.088 -4.160 -9.380 1.00 97.31 94 ARG A O 1
ATOM 728 N N . GLN A 1 95 ? 1.473 -5.651 -8.444 1.00 95.88 95 GLN A N 1
ATOM 729 C CA . GLN A 1 95 ? 2.525 -5.469 -9.452 1.00 95.88 95 GLN A CA 1
ATOM 730 C C . GLN A 1 95 ? 2.148 -6.213 -10.740 1.00 95.88 95 GLN A C 1
ATOM 732 O O . GLN A 1 95 ? 1.799 -7.391 -10.677 1.00 95.88 95 GLN A O 1
ATOM 737 N N . GLN A 1 96 ? 2.266 -5.559 -11.895 1.00 95.00 96 GLN A N 1
ATOM 738 C CA . GLN A 1 96 ? 1.837 -6.113 -13.183 1.00 95.00 96 GLN A CA 1
ATOM 739 C C . GLN A 1 96 ? 2.657 -7.341 -13.617 1.00 95.00 96 GLN A C 1
ATOM 741 O O . GLN A 1 96 ? 2.074 -8.327 -14.050 1.00 95.00 96 GLN A O 1
ATOM 746 N N . ASP A 1 97 ? 3.980 -7.322 -13.432 1.00 90.88 97 ASP A N 1
ATOM 747 C CA . ASP A 1 97 ? 4.881 -8.358 -13.977 1.00 90.88 97 ASP A CA 1
ATOM 748 C C . ASP A 1 97 ? 4.685 -9.747 -13.349 1.00 90.88 97 ASP A C 1
ATOM 750 O O . ASP A 1 97 ? 4.839 -10.774 -14.001 1.00 90.88 97 ASP A O 1
ATOM 754 N N . HIS A 1 98 ? 4.384 -9.783 -12.049 1.00 91.88 98 HIS A N 1
ATOM 755 C CA . HIS A 1 98 ? 4.341 -11.023 -11.264 1.00 91.88 98 HIS A CA 1
ATOM 756 C C . HIS A 1 98 ? 3.013 -11.236 -10.538 1.00 91.88 98 HIS A C 1
ATOM 758 O O . HIS A 1 98 ? 2.890 -12.190 -9.774 1.00 91.88 98 HIS A O 1
ATOM 764 N N . GLY A 1 99 ? 2.066 -10.304 -10.660 1.00 94.62 99 GLY A N 1
ATOM 765 C CA . GLY A 1 99 ? 0.818 -10.317 -9.894 1.00 94.62 99 GLY A CA 1
ATOM 766 C C . GLY A 1 99 ? 1.002 -10.161 -8.379 1.00 94.62 99 GLY A C 1
ATOM 767 O O . GLY A 1 99 ? 0.046 -10.310 -7.628 1.00 94.62 99 GLY A O 1
ATOM 768 N N . ARG A 1 100 ? 2.218 -9.874 -7.896 1.00 95.62 100 ARG A N 1
ATOM 769 C CA . ARG A 1 100 ? 2.517 -9.829 -6.459 1.00 95.62 100 ARG A CA 1
ATOM 770 C C . ARG A 1 100 ? 1.881 -8.614 -5.795 1.00 95.62 100 ARG A C 1
ATOM 772 O O . ARG A 1 100 ? 2.038 -7.482 -6.265 1.00 95.62 100 ARG A O 1
ATOM 779 N N . LEU A 1 101 ? 1.257 -8.856 -4.650 1.00 97.31 101 LEU A N 1
ATOM 780 C CA . LEU A 1 101 ? 0.654 -7.827 -3.819 1.00 97.31 101 LEU A CA 1
ATOM 781 C C . LEU A 1 101 ? 1.720 -7.039 -3.055 1.00 97.31 101 LEU A C 1
ATOM 783 O O . LEU A 1 101 ? 2.688 -7.586 -2.514 1.00 97.31 101 LEU A O 1
ATOM 787 N N . HIS A 1 102 ? 1.535 -5.728 -3.034 1.00 96.81 102 HIS A N 1
ATOM 788 C CA . HIS A 1 102 ? 2.357 -4.793 -2.291 1.00 96.81 102 HIS A CA 1
ATOM 789 C C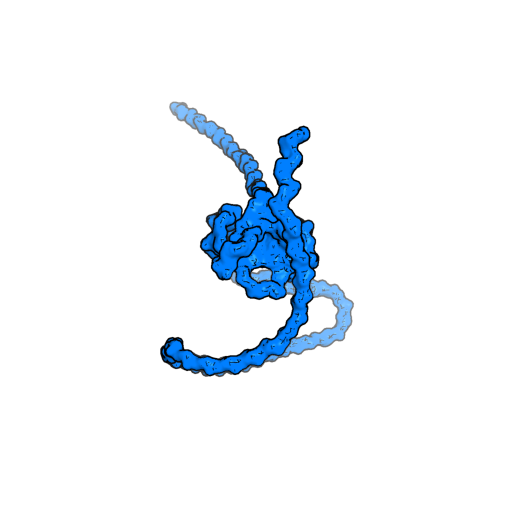 . HIS A 1 102 ? 1.468 -3.773 -1.589 1.00 96.81 102 HIS A C 1
ATOM 791 O O . HIS A 1 102 ? 0.334 -3.508 -1.985 1.00 96.81 102 HIS A O 1
ATOM 797 N N . VAL A 1 103 ? 2.028 -3.168 -0.556 1.00 96.38 103 VAL A N 1
ATOM 798 C CA . VAL A 1 103 ? 1.415 -2.095 0.207 1.00 96.38 103 VAL A CA 1
ATOM 799 C C . VAL A 1 103 ? 2.323 -0.881 0.139 1.00 96.38 103 VAL A C 1
ATOM 801 O O . VAL A 1 103 ? 3.533 -0.992 0.329 1.00 96.38 103 VAL A O 1
ATOM 804 N N . ILE A 1 104 ? 1.739 0.278 -0.139 1.00 95.81 104 ILE A N 1
ATOM 805 C CA . ILE A 1 104 ? 2.444 1.554 -0.183 1.00 95.81 104 ILE A CA 1
ATOM 806 C C . ILE A 1 104 ? 2.024 2.392 1.015 1.00 95.81 104 ILE A C 1
ATOM 808 O O . ILE A 1 104 ? 0.857 2.768 1.134 1.00 95.81 104 ILE A O 1
ATOM 812 N N . GLU A 1 105 ? 2.993 2.725 1.859 1.00 94.94 105 GLU A N 1
ATOM 813 C CA . GLU A 1 105 ? 2.835 3.637 2.988 1.00 94.94 105 GLU A CA 1
ATOM 814 C C . GLU A 1 105 ? 3.570 4.945 2.723 1.00 94.94 105 GLU A C 1
ATOM 816 O O . GLU A 1 105 ? 4.643 4.964 2.121 1.00 94.94 105 GLU A O 1
ATOM 821 N N . ARG A 1 106 ? 3.037 6.065 3.206 1.00 93.44 106 ARG A N 1
ATOM 822 C CA . ARG A 1 106 ? 3.761 7.335 3.165 1.00 93.44 106 ARG A CA 1
ATOM 823 C C . ARG A 1 106 ? 4.683 7.461 4.381 1.00 93.44 106 ARG A C 1
ATOM 825 O O . ARG A 1 106 ? 4.209 7.701 5.485 1.00 93.44 106 ARG A O 1
ATOM 832 N N . ALA A 1 107 ? 5.994 7.393 4.157 1.00 91.81 107 ALA A N 1
ATOM 833 C CA . ALA A 1 107 ? 7.017 7.537 5.198 1.00 91.81 107 ALA A CA 1
ATOM 834 C C . ALA A 1 107 ? 7.451 9.000 5.433 1.00 91.81 107 ALA A C 1
ATOM 836 O O . ALA A 1 107 ? 7.980 9.336 6.489 1.00 91.81 107 ALA A O 1
ATOM 837 N N . GLY A 1 108 ? 7.229 9.894 4.462 1.00 91.69 108 GLY A N 1
ATOM 838 C CA . GLY A 1 108 ? 7.622 11.302 4.563 1.00 91.69 108 GLY A CA 1
ATOM 839 C C . GLY A 1 108 ? 7.054 12.180 3.447 1.00 91.69 108 GLY A C 1
ATOM 840 O O . GLY A 1 108 ? 6.196 11.760 2.667 1.00 91.69 108 GLY A O 1
ATOM 841 N N . LYS A 1 109 ? 7.524 13.432 3.350 1.00 90.94 109 LYS A N 1
ATOM 842 C CA . LYS A 1 109 ? 7.107 14.354 2.280 1.00 90.94 109 LYS A CA 1
ATOM 843 C C . LYS A 1 109 ? 7.582 13.822 0.927 1.00 90.94 109 LYS A C 1
ATOM 845 O O . LYS A 1 109 ? 8.769 13.861 0.639 1.00 90.94 109 LYS A O 1
ATOM 850 N N . CYS A 1 110 ? 6.639 13.349 0.112 1.00 90.81 110 CYS A N 1
ATOM 851 C CA . CYS A 1 110 ? 6.906 12.717 -1.187 1.00 90.81 110 CYS A CA 1
ATOM 852 C C . CYS A 1 110 ? 7.787 11.455 -1.108 1.00 90.81 110 CYS A C 1
ATOM 854 O O . CYS A 1 110 ? 8.309 11.025 -2.131 1.00 90.81 110 CYS A O 1
ATOM 856 N N . VAL A 1 111 ? 7.929 10.856 0.079 1.00 93.38 111 VAL A N 1
ATOM 857 C CA . VAL A 1 111 ? 8.689 9.620 0.307 1.00 93.38 111 VAL A CA 1
ATOM 858 C C . VAL A 1 111 ? 7.724 8.537 0.762 1.00 93.38 111 VAL A C 1
ATOM 860 O O . VAL A 1 111 ? 6.949 8.740 1.702 1.00 93.38 111 VAL A O 1
ATOM 863 N N . TYR A 1 112 ? 7.785 7.392 0.096 1.00 95.25 112 TYR A N 1
ATOM 864 C CA . TYR A 1 112 ? 6.893 6.263 0.312 1.00 95.25 112 TYR A CA 1
ATOM 865 C C . TYR A 1 112 ? 7.701 4.995 0.542 1.00 95.25 112 TYR A C 1
ATOM 867 O O . TYR A 1 112 ? 8.768 4.831 -0.043 1.00 95.25 112 TYR A O 1
ATOM 875 N N . ALA A 1 113 ? 7.186 4.111 1.385 1.00 94.31 113 ALA A N 1
ATOM 876 C CA . ALA A 1 113 ? 7.697 2.770 1.593 1.00 94.31 113 ALA A CA 1
ATOM 877 C C . ALA A 1 113 ? 6.829 1.773 0.818 1.00 94.31 113 ALA A C 1
ATOM 879 O O . ALA A 1 113 ? 5.603 1.837 0.873 1.00 94.31 113 ALA A O 1
ATOM 880 N N . LEU A 1 114 ? 7.475 0.863 0.094 1.00 94.88 114 LEU A N 1
ATOM 881 C CA . LEU A 1 114 ? 6.863 -0.255 -0.607 1.00 94.88 114 LEU A CA 1
ATOM 882 C C . LEU A 1 114 ? 7.117 -1.535 0.193 1.00 94.88 114 LEU A C 1
ATOM 884 O O . LEU A 1 114 ? 8.236 -2.048 0.241 1.00 94.88 114 LEU A O 1
ATOM 888 N N . CYS A 1 115 ? 6.073 -2.066 0.808 1.00 94.81 115 CYS A N 1
ATOM 889 C CA . CYS A 1 115 ? 6.120 -3.297 1.582 1.00 94.81 115 CYS A CA 1
ATOM 890 C C . CYS A 1 115 ? 5.547 -4.443 0.748 1.00 94.81 115 CYS A C 1
ATOM 892 O O . CYS A 1 115 ? 4.456 -4.331 0.193 1.00 94.81 115 CYS A O 1
ATOM 894 N N . ARG A 1 116 ? 6.282 -5.551 0.636 1.00 95.69 116 ARG A N 1
ATOM 895 C CA . ARG A 1 116 ? 5.789 -6.750 -0.046 1.00 95.69 116 ARG A CA 1
ATOM 896 C C . ARG A 1 116 ? 4.820 -7.493 0.871 1.00 95.69 116 ARG A C 1
ATOM 898 O O . ARG A 1 116 ? 5.094 -7.641 2.060 1.00 95.69 116 ARG A O 1
ATOM 905 N N . VAL A 1 117 ? 3.717 -7.970 0.308 1.00 96.25 117 VAL A N 1
ATOM 906 C CA . VAL A 1 117 ? 2.784 -8.860 1.002 1.00 96.25 117 VAL A CA 1
ATOM 907 C C . VAL A 1 117 ? 3.219 -10.310 0.772 1.00 96.25 117 VAL A C 1
ATOM 909 O O . VAL A 1 117 ? 3.680 -10.663 -0.320 1.00 96.25 117 VAL A O 1
ATOM 912 N N . GLY A 1 118 ? 3.114 -11.139 1.809 1.00 96.56 118 GLY A N 1
ATOM 913 C CA . GLY A 1 118 ? 3.389 -12.571 1.745 1.00 96.56 118 GLY A CA 1
ATOM 914 C C . GLY A 1 118 ? 2.546 -13.261 0.678 1.00 96.56 118 GLY A C 1
ATOM 915 O O . GLY A 1 118 ? 1.379 -12.938 0.490 1.00 96.56 118 GLY A O 1
ATOM 916 N N . SER A 1 119 ? 3.124 -14.240 -0.020 1.00 96.00 119 SER A N 1
ATOM 917 C CA . SER A 1 119 ? 2.408 -14.997 -1.062 1.00 96.00 119 SER A CA 1
ATOM 918 C C . SER A 1 119 ? 1.273 -15.868 -0.518 1.00 96.00 119 SER A C 1
ATOM 920 O O . SER A 1 119 ? 0.494 -16.394 -1.299 1.00 96.00 119 SER A O 1
ATOM 922 N N . TRP A 1 120 ? 1.207 -16.044 0.803 1.00 96.88 120 TRP A N 1
ATOM 923 C CA . TRP A 1 120 ? 0.129 -16.732 1.516 1.00 96.88 120 TRP A CA 1
ATOM 924 C C . TRP A 1 120 ? -1.088 -15.837 1.788 1.00 96.88 120 TRP A C 1
ATOM 926 O O . TRP A 1 120 ? -2.076 -16.312 2.338 1.00 96.88 120 TRP A O 1
ATOM 936 N N . VAL A 1 121 ? -1.011 -14.542 1.470 1.00 97.44 121 VAL A N 1
ATOM 937 C CA . VAL A 1 121 ? -2.122 -13.606 1.649 1.00 97.44 121 VAL A CA 1
ATOM 938 C C . VAL A 1 121 ? -2.811 -13.412 0.309 1.00 97.44 121 VAL A C 1
ATOM 940 O O . VAL A 1 121 ? -2.196 -12.970 -0.663 1.00 97.44 121 VAL A O 1
ATOM 943 N N . GLU A 1 122 ? -4.098 -13.723 0.276 1.00 97.25 122 GLU A N 1
ATOM 944 C CA . GLU A 1 122 ? -4.938 -13.523 -0.896 1.00 97.25 122 GLU A CA 1
ATOM 945 C C . GLU A 1 122 ? -5.451 -12.084 -0.970 1.00 97.25 122 GLU A C 1
ATOM 947 O O . GLU A 1 122 ? -5.607 -11.396 0.040 1.00 97.25 122 GLU A O 1
ATOM 952 N N . GLU A 1 123 ? -5.737 -11.627 -2.187 1.00 96.56 123 GLU A N 1
ATOM 953 C CA . GLU A 1 123 ? -6.266 -10.284 -2.422 1.00 96.56 123 GLU A CA 1
ATOM 954 C C . GLU A 1 123 ? -7.619 -10.062 -1.745 1.00 96.56 123 GLU A C 1
ATOM 956 O O . GLU A 1 123 ? -7.813 -9.028 -1.109 1.00 96.56 123 GLU A O 1
ATOM 961 N N . ALA A 1 124 ? -8.500 -11.066 -1.796 1.00 96.62 124 ALA A N 1
ATOM 962 C CA . ALA A 1 124 ? -9.819 -11.024 -1.171 1.00 96.62 124 ALA A CA 1
ATOM 963 C C . ALA A 1 124 ? -9.741 -10.716 0.336 1.00 96.62 124 ALA A C 1
ATOM 965 O O . ALA A 1 124 ? -10.525 -9.918 0.840 1.00 96.62 124 ALA A O 1
ATOM 966 N N . ASN A 1 125 ? -8.736 -11.252 1.041 1.00 96.25 125 ASN A N 1
ATOM 967 C CA . ASN A 1 125 ? -8.537 -10.982 2.470 1.00 96.25 125 ASN A CA 1
ATOM 968 C C . ASN A 1 125 ? -8.210 -9.500 2.730 1.00 96.25 125 ASN A C 1
ATOM 970 O O . ASN A 1 125 ? -8.607 -8.934 3.747 1.00 96.25 125 ASN A O 1
ATOM 974 N N . LEU A 1 126 ? -7.468 -8.851 1.825 1.00 96.06 126 LEU A N 1
ATOM 975 C CA . LEU A 1 126 ? -7.136 -7.427 1.942 1.00 96.06 126 LEU A CA 1
ATOM 976 C C . LEU A 1 126 ? -8.326 -6.532 1.584 1.00 96.06 126 LEU A C 1
ATOM 978 O O . LEU A 1 126 ? -8.488 -5.467 2.180 1.00 96.06 126 LEU A O 1
ATOM 982 N N . GLU A 1 127 ? -9.147 -6.943 0.621 1.00 94.19 127 GLU A N 1
ATOM 983 C CA . GLU A 1 127 ? -10.392 -6.252 0.277 1.00 94.19 127 GLU A CA 1
ATOM 984 C C . GLU A 1 127 ? -11.416 -6.342 1.412 1.00 94.19 127 GLU A C 1
ATOM 986 O O . GLU A 1 127 ? -12.006 -5.326 1.778 1.00 94.19 127 GLU A O 1
ATOM 991 N N . GLU A 1 128 ? -11.556 -7.510 2.044 1.00 94.06 128 GLU A N 1
ATOM 992 C CA . GLU A 1 128 ? -12.402 -7.694 3.227 1.00 94.06 128 GLU A CA 1
ATOM 993 C C . GLU A 1 128 ? -11.959 -6.773 4.374 1.00 94.06 128 GLU A C 1
ATOM 995 O O . GLU A 1 128 ? -12.775 -6.051 4.948 1.00 94.06 128 GLU A O 1
ATOM 1000 N N . LEU A 1 129 ? -10.652 -6.706 4.658 1.00 93.44 129 LEU A N 1
ATOM 1001 C CA . LEU A 1 129 ? -10.108 -5.776 5.656 1.00 93.44 129 LEU A CA 1
ATOM 1002 C C . LEU A 1 129 ? -10.407 -4.307 5.317 1.00 93.44 129 LEU A C 1
ATOM 1004 O O . LEU A 1 129 ? -10.642 -3.498 6.219 1.00 93.44 129 LEU A O 1
ATOM 1008 N N . ALA A 1 130 ? -10.408 -3.952 4.030 1.00 91.38 130 ALA A N 1
ATOM 1009 C CA . ALA A 1 130 ? -10.737 -2.600 3.586 1.00 91.38 130 ALA A CA 1
ATOM 1010 C C . ALA A 1 130 ? -12.216 -2.293 3.791 1.00 91.38 130 ALA A C 1
ATOM 1012 O O . ALA A 1 130 ? -12.553 -1.196 4.236 1.00 91.38 130 ALA A O 1
ATOM 1013 N N . GLN A 1 131 ? -13.080 -3.275 3.550 1.00 88.19 131 GLN A N 1
ATOM 1014 C CA . GLN A 1 131 ? -14.510 -3.146 3.776 1.00 88.19 131 GLN A CA 1
ATOM 1015 C C . GLN A 1 131 ? -14.831 -2.979 5.265 1.00 88.19 131 GLN A C 1
ATOM 1017 O O . GLN A 1 131 ? -15.545 -2.050 5.634 1.00 88.19 131 GLN A O 1
ATOM 1022 N N . VAL A 1 132 ? -14.211 -3.780 6.141 1.00 85.25 132 VAL A N 1
ATOM 1023 C CA . VAL A 1 132 ? -14.355 -3.634 7.603 1.00 85.25 132 VAL A CA 1
ATOM 1024 C C . VAL A 1 132 ? -13.966 -2.227 8.053 1.00 85.25 132 VAL A C 1
ATOM 1026 O O . VAL A 1 132 ? -14.636 -1.635 8.900 1.00 85.25 132 VAL A O 1
ATOM 1029 N N . PHE A 1 133 ? -12.901 -1.661 7.481 1.00 80.31 133 PHE A N 1
ATOM 1030 C CA . PHE A 1 133 ? -12.504 -0.290 7.780 1.00 80.31 133 PHE A CA 1
ATOM 1031 C C . PHE A 1 133 ? -13.583 0.734 7.373 1.00 80.31 133 PHE A C 1
ATOM 1033 O O . PHE A 1 133 ? -13.877 1.630 8.168 1.00 80.31 133 PHE A O 1
ATOM 1040 N N . LEU A 1 134 ? -14.180 0.598 6.187 1.00 77.31 134 LEU A N 1
ATOM 1041 C CA . LEU A 1 134 ? -15.253 1.486 5.720 1.00 77.31 134 LEU A CA 1
ATOM 1042 C C . LEU A 1 134 ? -16.523 1.367 6.573 1.00 77.31 134 LEU A C 1
ATOM 1044 O O . LEU A 1 134 ? -17.188 2.373 6.821 1.00 77.31 134 LEU A O 1
ATOM 1048 N N . ASP A 1 135 ? -16.817 0.161 7.057 1.00 74.62 135 ASP A N 1
ATOM 1049 C CA . ASP A 1 135 ? -18.023 -0.135 7.832 1.00 74.62 135 ASP A CA 1
ATOM 1050 C C . ASP A 1 135 ? -17.868 0.158 9.328 1.00 74.62 135 ASP A C 1
ATOM 1052 O O . ASP A 1 135 ? -18.866 0.237 10.047 1.00 74.62 135 ASP A O 1
ATOM 1056 N N . THR A 1 136 ? -16.639 0.333 9.831 1.00 68.88 136 THR A N 1
ATOM 1057 C CA . THR A 1 136 ? -16.422 0.622 11.251 1.00 68.88 136 THR A CA 1
ATOM 1058 C C . THR A 1 136 ? -16.926 2.037 11.552 1.00 68.88 136 THR A C 1
ATOM 1060 O O . THR A 1 136 ? -16.284 3.003 11.126 1.00 68.88 136 THR A O 1
ATOM 1063 N N . PRO A 1 137 ? -18.025 2.210 12.320 1.00 60.59 137 PRO A N 1
ATOM 1064 C CA . PRO A 1 137 ? -18.502 3.534 12.677 1.00 60.59 137 PRO A CA 1
ATOM 1065 C C . PRO A 1 137 ? -17.387 4.263 13.419 1.00 60.59 137 PRO A C 1
ATOM 1067 O O . PRO A 1 137 ? -16.859 3.799 14.436 1.00 60.59 137 PRO A O 1
ATOM 1070 N N . GLU A 1 138 ? -16.983 5.397 12.858 1.00 61.50 138 GLU A N 1
ATOM 1071 C CA . GLU A 1 138 ? -15.893 6.190 13.385 1.00 61.50 138 GLU A CA 1
ATOM 1072 C C . GLU A 1 138 ? -16.225 6.610 14.826 1.00 61.50 138 GLU A C 1
ATOM 1074 O O . GLU A 1 138 ? -17.126 7.412 15.069 1.00 61.50 138 GLU A O 1
ATOM 1079 N N . ARG A 1 139 ? -15.434 6.064 15.761 1.00 59.31 139 ARG A N 1
ATOM 1080 C CA . ARG A 1 139 ? -15.466 6.180 17.232 1.00 59.31 139 ARG A CA 1
ATOM 1081 C C . ARG A 1 139 ? -16.226 5.042 17.924 1.00 59.31 139 ARG A C 1
ATOM 1083 O O . ARG A 1 139 ? -17.444 5.135 18.081 1.00 59.31 139 ARG A O 1
ATOM 1090 N N . PRO A 1 140 ? -15.512 4.082 18.556 1.00 54.44 140 PRO A N 1
ATOM 1091 C CA . PRO A 1 140 ? -15.998 3.592 19.839 1.00 54.44 140 PRO A CA 1
ATOM 1092 C C . PRO A 1 140 ? -16.309 4.832 20.674 1.00 54.44 140 PRO A C 1
ATOM 1094 O O . PRO A 1 140 ? -15.429 5.683 20.862 1.00 54.44 140 PRO A O 1
ATOM 1097 N N . ALA A 1 141 ? -17.577 4.988 21.068 1.00 59.00 141 ALA A N 1
ATOM 1098 C CA . ALA A 1 141 ? -18.009 6.062 21.945 1.00 59.00 141 ALA A CA 1
ATOM 1099 C C . ALA A 1 141 ? -16.943 6.186 23.027 1.00 59.00 141 ALA A C 1
ATOM 1101 O O . ALA A 1 141 ? -16.647 5.193 23.703 1.00 59.00 141 ALA A O 1
ATOM 1102 N N . LYS A 1 142 ? -16.285 7.357 23.108 1.00 61.62 142 LYS A N 1
ATOM 1103 C CA . LYS A 1 142 ? -15.334 7.629 24.186 1.00 61.62 142 LYS A CA 1
ATOM 1104 C C . LYS A 1 142 ? -16.031 7.116 25.433 1.00 61.62 142 LYS A C 1
ATOM 1106 O O . LYS A 1 142 ? -17.173 7.516 25.666 1.00 61.62 142 LYS A O 1
ATOM 1111 N N . ARG A 1 143 ? -15.408 6.184 26.159 1.00 57.41 143 ARG A N 1
ATOM 1112 C CA . ARG A 1 143 ? -15.862 5.830 27.500 1.00 57.41 143 ARG A CA 1
ATOM 1113 C C . ARG A 1 143 ? -15.730 7.123 28.290 1.00 57.41 143 ARG A C 1
ATOM 1115 O O . ARG A 1 143 ? -14.674 7.418 28.839 1.00 57.41 143 ARG A O 1
ATOM 1122 N N . CYS A 1 144 ? -16.749 7.972 28.204 1.00 55.84 144 CYS A N 1
ATOM 1123 C CA . CYS A 1 144 ? -16.892 9.124 29.052 1.00 55.84 144 CYS A CA 1
ATOM 1124 C C . CYS A 1 144 ? -16.897 8.502 30.430 1.00 55.84 144 CYS A C 1
ATOM 1126 O O . CYS A 1 144 ? -17.736 7.641 30.702 1.00 55.84 144 CYS A O 1
ATOM 1128 N N . ALA A 1 145 ? -15.907 8.860 31.247 1.00 57.97 145 ALA A N 1
ATOM 1129 C CA . ALA A 1 145 ? -15.991 8.569 32.658 1.00 57.97 145 ALA A CA 1
ATOM 1130 C C . ALA A 1 145 ? -17.384 9.038 33.074 1.00 57.97 145 ALA A C 1
ATOM 1132 O O . ALA A 1 145 ? -17.705 10.218 32.898 1.00 57.97 145 ALA A O 1
ATOM 1133 N N . THR A 1 146 ? -18.238 8.102 33.494 1.00 61.56 146 THR A N 1
ATOM 1134 C CA . THR A 1 146 ? -19.508 8.430 34.129 1.00 61.56 146 THR A CA 1
ATOM 1135 C C . THR A 1 146 ? -19.132 9.462 35.170 1.00 61.56 146 THR A C 1
ATOM 1137 O O . THR A 1 146 ? -18.246 9.172 35.975 1.00 61.56 146 THR A O 1
ATOM 1140 N N . SER A 1 147 ? -19.647 10.689 35.046 1.00 61.88 147 SER A N 1
ATOM 1141 C CA . SER A 1 147 ? -19.206 11.813 35.867 1.00 61.88 147 SER A CA 1
ATOM 1142 C C . SER A 1 147 ? -19.232 11.358 37.319 1.00 61.88 147 SER A C 1
ATOM 1144 O O . SER A 1 147 ? -20.305 11.126 37.874 1.00 61.88 147 SER A O 1
ATOM 1146 N N . SER A 1 148 ? -18.046 11.116 37.879 1.00 57.00 148 SER A N 1
ATOM 1147 C CA . SER A 1 148 ? -17.912 10.646 39.246 1.00 57.00 148 SER A CA 1
ATOM 1148 C C . SER A 1 148 ? -18.519 11.726 40.123 1.00 57.00 148 SER A C 1
ATOM 1150 O O . SER A 1 148 ? -18.191 12.905 39.962 1.00 57.00 148 SER A O 1
ATOM 1152 N N . ASN A 1 149 ? -19.424 11.339 41.018 1.00 69.75 149 ASN A N 1
ATOM 1153 C CA . ASN A 1 149 ? -19.875 12.231 42.073 1.00 69.75 149 ASN A CA 1
ATOM 1154 C C . ASN A 1 149 ? -18.622 12.779 42.776 1.00 69.75 149 ASN A C 1
ATOM 1156 O O . ASN A 1 149 ? -17.752 12.000 43.181 1.00 69.75 149 ASN A O 1
ATOM 1160 N N . LEU A 1 150 ? -18.503 14.111 42.834 1.00 65.69 150 LEU A N 1
ATOM 1161 C CA . LEU A 1 150 ? -17.339 14.828 43.357 1.00 65.69 150 LEU A CA 1
ATOM 1162 C C . LEU A 1 150 ? -16.865 14.201 44.677 1.00 65.69 150 LEU A C 1
ATOM 1164 O O . LEU A 1 150 ? -17.529 14.332 45.699 1.00 65.69 150 LEU A O 1
ATOM 1168 N N . GLY A 1 151 ? -15.726 13.506 44.645 1.00 81.00 151 GLY A N 1
ATOM 1169 C CA . GLY A 1 151 ? -15.082 12.957 45.841 1.00 81.00 151 GLY A CA 1
ATOM 1170 C C . GLY A 1 151 ? -14.636 11.501 45.741 1.00 81.00 151 GLY A C 1
ATOM 1171 O O . GLY A 1 151 ? -13.775 11.096 46.519 1.00 81.00 151 GLY A O 1
ATOM 1172 N N . THR A 1 152 ? -15.140 10.716 44.781 1.00 79.81 152 THR A N 1
ATOM 1173 C CA . THR A 1 152 ? -14.664 9.330 44.616 1.00 79.81 152 THR A CA 1
ATOM 1174 C C . THR A 1 152 ? -13.601 9.249 43.521 1.00 79.81 152 THR A C 1
ATOM 1176 O O . THR A 1 152 ? -13.902 9.548 42.359 1.00 79.81 152 THR A O 1
ATOM 1179 N N . PRO A 1 153 ? -12.357 8.851 43.845 1.00 80.06 153 PRO A N 1
ATOM 1180 C CA . PRO A 1 153 ? -11.328 8.686 42.834 1.00 80.06 153 PRO A CA 1
ATOM 1181 C C . PRO A 1 153 ? -11.669 7.507 41.913 1.00 80.06 153 PRO A C 1
ATOM 1183 O O . PRO A 1 153 ? -12.152 6.468 42.361 1.00 80.06 153 PRO A O 1
ATOM 1186 N N . TRP A 1 154 ? -11.409 7.669 40.614 1.00 75.50 154 TRP A N 1
ATOM 1187 C CA . TRP A 1 154 ? -11.830 6.736 39.558 1.00 75.50 154 TRP A CA 1
ATOM 1188 C C . TRP A 1 154 ? -11.362 5.289 39.781 1.00 75.50 154 TRP A C 1
ATOM 1190 O O . TRP A 1 154 ? -12.082 4.350 39.449 1.00 75.50 154 TRP A O 1
ATOM 1200 N N . TRP A 1 155 ? -10.192 5.100 40.395 1.00 80.19 155 TRP A N 1
ATOM 1201 C CA . TRP A 1 155 ? -9.643 3.777 40.695 1.00 80.19 155 TRP A CA 1
ATOM 1202 C C . TRP A 1 155 ? -10.495 2.995 41.705 1.00 80.19 155 TRP A C 1
ATOM 1204 O O . TRP A 1 155 ? -10.532 1.772 41.646 1.00 80.19 155 TRP A O 1
ATOM 1214 N N . LYS A 1 156 ? -11.241 3.680 42.583 1.00 75.38 156 LYS A N 1
ATOM 1215 C CA . LYS A 1 156 ? -12.139 3.047 43.563 1.00 75.38 156 LYS A CA 1
ATOM 1216 C C . LYS A 1 156 ? -13.433 2.534 42.924 1.00 75.38 156 LYS A C 1
ATOM 1218 O O . LYS A 1 156 ? -14.041 1.612 43.442 1.00 75.38 156 LYS A O 1
ATOM 1223 N N . ILE A 1 157 ? -13.833 3.115 41.792 1.00 72.38 157 ILE A N 1
ATOM 1224 C CA . ILE A 1 157 ? -14.987 2.675 40.990 1.00 72.38 157 ILE A CA 1
ATOM 1225 C C . ILE A 1 157 ? -14.589 1.500 40.080 1.00 72.38 157 ILE A C 1
ATOM 1227 O O . ILE A 1 157 ? -15.411 0.648 39.765 1.00 72.38 157 ILE A O 1
ATOM 1231 N N . ALA A 1 158 ? -13.319 1.445 39.664 1.00 71.81 158 ALA A N 1
ATOM 1232 C CA . ALA A 1 158 ? -12.776 0.359 38.849 1.00 71.81 158 ALA A CA 1
ATOM 1233 C C . ALA A 1 158 ? -12.526 -0.938 39.640 1.00 71.81 158 ALA A C 1
ATOM 1235 O O . ALA A 1 158 ? -12.431 -2.003 39.033 1.00 71.81 158 ALA A O 1
ATOM 1236 N N . ALA A 1 159 ? -12.431 -0.859 40.971 1.00 76.69 159 ALA A N 1
ATOM 1237 C CA . ALA A 1 159 ? -12.435 -2.023 41.844 1.00 76.69 159 ALA A CA 1
ATOM 1238 C C . ALA A 1 159 ? -13.847 -2.627 41.858 1.00 76.69 159 ALA A C 1
ATOM 1240 O O . ALA A 1 159 ? -14.661 -2.347 42.733 1.00 76.69 159 ALA A O 1
ATOM 1241 N N . THR A 1 160 ? -14.169 -3.415 40.836 1.00 61.12 160 THR A N 1
ATOM 1242 C CA . THR A 1 160 ? -15.340 -4.282 40.886 1.00 61.12 160 THR A CA 1
ATOM 1243 C C . THR A 1 160 ? -15.052 -5.354 41.920 1.00 61.12 160 THR A C 1
ATOM 1245 O O . THR A 1 160 ? -14.187 -6.203 41.690 1.00 61.12 160 THR A O 1
ATOM 1248 N N . ASP A 1 161 ? -15.765 -5.325 43.041 1.00 61.38 161 ASP A N 1
ATOM 1249 C CA . ASP A 1 161 ? -15.840 -6.488 43.910 1.00 61.38 161 ASP A CA 1
ATOM 1250 C C . ASP A 1 161 ? -16.369 -7.635 43.050 1.00 61.38 161 ASP A C 1
ATOM 1252 O O . ASP A 1 161 ? -17.500 -7.600 42.553 1.00 61.38 161 ASP A O 1
ATOM 1256 N N . ALA A 1 162 ? -15.512 -8.621 42.791 1.00 57.69 162 ALA A N 1
ATOM 1257 C CA . ALA A 1 162 ? -15.941 -9.869 42.201 1.00 57.69 162 ALA A CA 1
ATOM 1258 C C . ALA A 1 162 ? -16.911 -10.489 43.205 1.00 57.69 162 ALA A C 1
ATOM 1260 O O . ALA A 1 162 ? -16.499 -11.114 44.180 1.00 57.69 162 ALA A O 1
ATOM 1261 N N . VAL A 1 163 ? -18.209 -10.266 42.995 1.00 54.97 163 VAL A N 1
ATOM 1262 C CA . VAL A 1 163 ? -19.259 -11.008 43.680 1.00 54.97 163 VAL A CA 1
ATOM 1263 C C . VAL A 1 163 ? -19.135 -12.435 43.168 1.00 54.97 163 VAL A C 1
ATOM 1265 O O . VAL A 1 163 ? -19.738 -12.825 42.170 1.00 54.97 163 VAL A O 1
ATOM 1268 N N . VAL A 1 164 ? -18.264 -13.199 43.822 1.00 58.00 164 VAL A N 1
ATOM 1269 C CA . VAL A 1 164 ? -18.220 -14.648 43.721 1.00 58.00 164 VAL A CA 1
ATOM 1270 C C . VAL A 1 164 ? -19.535 -15.103 44.332 1.00 58.00 164 VAL A C 1
ATOM 1272 O O . VAL A 1 164 ? -19.680 -15.180 45.551 1.00 58.00 164 VAL A O 1
ATOM 1275 N N . GLY A 1 165 ? -20.537 -15.280 43.470 1.00 58.41 165 GLY A N 1
ATOM 1276 C CA . GLY A 1 165 ? -21.822 -15.844 43.845 1.00 58.41 165 GLY A CA 1
ATOM 1277 C C . GLY A 1 165 ? -21.575 -17.147 44.593 1.00 58.41 165 GLY A C 1
ATOM 1278 O O . GLY A 1 165 ? -20.914 -18.046 44.073 1.00 58.41 165 GLY A O 1
ATOM 1279 N N . GLY A 1 166 ? -22.053 -17.198 45.836 1.00 54.78 166 GLY A N 1
ATOM 1280 C CA . GLY A 1 166 ? -21.901 -18.340 46.721 1.00 54.78 166 GLY A CA 1
ATOM 1281 C C . GLY A 1 166 ? -22.506 -19.590 46.097 1.00 54.78 166 GLY A C 1
ATOM 1282 O O . GLY A 1 166 ? -23.723 -19.746 46.050 1.00 54.78 166 GLY A O 1
ATOM 1283 N N . MET A 1 167 ? -21.641 -20.486 45.639 1.00 50.59 167 MET A N 1
ATOM 1284 C CA . MET A 1 167 ? -21.928 -21.910 45.629 1.00 50.59 167 MET A CA 1
ATOM 1285 C C . MET A 1 167 ? -21.168 -22.494 46.814 1.00 50.59 167 MET A C 1
ATOM 1287 O O . MET A 1 167 ? -19.938 -22.465 46.844 1.00 50.59 167 MET A O 1
ATOM 1291 N N . ASP A 1 168 ? -21.925 -22.956 47.807 1.00 55.34 168 ASP A N 1
ATOM 1292 C CA . ASP A 1 168 ? -21.439 -23.722 48.951 1.00 55.34 168 ASP A CA 1
ATOM 1293 C C . ASP A 1 168 ? -20.653 -24.940 48.448 1.00 55.34 168 ASP A C 1
ATOM 1295 O O . ASP A 1 168 ? -21.227 -25.943 48.021 1.00 55.34 168 ASP A O 1
ATOM 1299 N N . VAL A 1 169 ? -19.324 -24.855 48.486 1.00 54.69 169 VAL A N 1
ATOM 1300 C CA . VAL A 1 169 ? -18.447 -26.020 48.384 1.00 54.69 169 VAL A CA 1
ATOM 1301 C C . VAL A 1 169 ? -17.456 -25.951 49.533 1.00 54.69 169 VAL A C 1
ATOM 1303 O O . VAL A 1 169 ? -16.748 -24.966 49.731 1.00 54.69 169 VAL A O 1
ATOM 1306 N N . ALA A 1 170 ? -17.482 -27.023 50.316 1.00 55.38 170 ALA A N 1
ATOM 1307 C CA . ALA A 1 170 ? -16.801 -27.214 51.578 1.00 55.38 170 ALA A CA 1
ATOM 1308 C C . ALA A 1 170 ? -15.347 -26.703 51.614 1.00 55.38 170 ALA A C 1
ATOM 1310 O O . ALA A 1 170 ? -14.505 -27.099 50.812 1.00 55.38 170 ALA A O 1
ATOM 1311 N N . ALA A 1 171 ? -15.090 -25.869 52.626 1.00 55.88 171 ALA A N 1
ATOM 1312 C CA . ALA A 1 171 ? -13.847 -25.701 53.378 1.00 55.88 171 ALA A CA 1
ATOM 1313 C C . ALA A 1 171 ? -12.540 -26.131 52.678 1.00 55.88 171 ALA A C 1
ATOM 1315 O O . ALA A 1 171 ? -11.916 -27.126 53.047 1.00 55.88 171 ALA A O 1
ATOM 1316 N N . ALA A 1 172 ? -12.065 -25.316 51.736 1.00 56.88 172 ALA A N 1
ATOM 1317 C CA . ALA A 1 172 ? -10.659 -25.298 51.350 1.00 56.88 172 ALA A CA 1
ATOM 1318 C C . ALA A 1 172 ? -9.985 -24.070 51.976 1.00 56.88 172 ALA A C 1
ATOM 1320 O O . ALA A 1 172 ? -10.378 -22.929 51.745 1.00 56.88 172 ALA A O 1
ATOM 1321 N N . VAL A 1 173 ? -8.982 -24.339 52.811 1.00 64.38 173 VAL A N 1
ATOM 1322 C CA . VAL A 1 173 ? -8.173 -23.367 53.556 1.00 64.38 173 VAL A CA 1
ATOM 1323 C C . VAL A 1 173 ? -7.632 -22.274 52.619 1.00 64.38 173 VAL A C 1
ATOM 1325 O O . VAL A 1 173 ? -7.009 -22.609 51.606 1.00 64.38 173 VAL A O 1
ATOM 1328 N N . PRO A 1 174 ? -7.811 -20.978 52.941 1.00 54.78 174 PRO A N 1
ATOM 1329 C CA . PRO A 1 174 ? -7.300 -19.896 52.114 1.00 54.78 174 PRO A CA 1
ATOM 1330 C C . PRO A 1 174 ? -5.771 -19.909 52.155 1.00 54.78 174 PRO A C 1
ATOM 1332 O O . PRO A 1 174 ? -5.147 -19.662 53.188 1.00 54.78 174 PRO A O 1
ATOM 1335 N N . ARG A 1 175 ? -5.148 -20.214 51.014 1.00 61.88 175 ARG A N 1
ATOM 1336 C CA . ARG A 1 175 ? -3.708 -20.030 50.829 1.00 61.88 175 ARG A CA 1
ATOM 1337 C C . ARG A 1 175 ? -3.442 -18.534 50.720 1.00 61.88 175 ARG A C 1
ATOM 1339 O O . ARG A 1 175 ? -3.734 -17.916 49.702 1.00 61.88 175 ARG A O 1
ATOM 1346 N N . HIS A 1 176 ? -2.912 -17.976 51.800 1.00 51.69 176 HIS A N 1
ATOM 1347 C CA . HIS A 1 176 ? -2.382 -16.623 51.867 1.00 51.69 176 HIS A CA 1
ATOM 1348 C C . HIS A 1 176 ? -1.244 -16.494 50.842 1.00 51.69 176 HIS A C 1
ATOM 1350 O O . HIS A 1 176 ? -0.137 -16.983 51.063 1.00 51.69 176 HIS A O 1
ATOM 1356 N N . LEU A 1 177 ? -1.528 -15.897 49.683 1.00 50.97 177 LEU A N 1
ATOM 1357 C CA . LEU A 1 177 ? -0.502 -15.504 48.722 1.00 50.97 177 LEU A CA 1
ATOM 1358 C C . LEU A 1 177 ? 0.179 -14.245 49.264 1.00 50.97 177 LEU A C 1
ATOM 1360 O O . LEU A 1 177 ? -0.203 -13.124 48.936 1.00 50.97 177 LEU A O 1
ATOM 1364 N N . SER A 1 178 ? 1.175 -14.445 50.127 1.00 48.16 178 SER A N 1
ATOM 1365 C CA . SER A 1 178 ? 2.147 -13.404 50.454 1.00 48.16 178 SER A CA 1
ATOM 1366 C C . SER A 1 178 ? 2.989 -13.140 49.210 1.00 48.16 178 SER A C 1
ATOM 1368 O O . SER A 1 178 ? 3.872 -13.921 48.859 1.00 48.16 178 SER A O 1
ATOM 1370 N N . LEU A 1 179 ? 2.679 -12.057 48.504 1.00 51.03 179 LEU A N 1
ATOM 1371 C CA . LEU A 1 179 ? 3.609 -11.445 47.566 1.00 51.03 179 LEU A CA 1
ATOM 1372 C C . LEU A 1 179 ? 4.613 -10.652 48.399 1.00 51.03 179 LEU A C 1
ATOM 1374 O O . LEU A 1 179 ? 4.367 -9.497 48.741 1.00 51.03 179 LEU A O 1
ATOM 1378 N N . ASP A 1 180 ? 5.723 -11.298 48.749 1.00 51.81 180 ASP A N 1
ATOM 1379 C CA . ASP A 1 180 ? 6.888 -10.616 49.299 1.00 51.81 180 ASP A CA 1
ATOM 1380 C C . ASP A 1 180 ? 7.428 -9.658 48.229 1.00 51.81 180 ASP A C 1
ATOM 1382 O O . ASP A 1 180 ? 8.153 -10.045 47.307 1.00 51.81 180 ASP A O 1
ATOM 1386 N N . LEU A 1 181 ? 7.031 -8.387 48.333 1.00 51.16 181 LEU A N 1
ATOM 1387 C CA . LEU A 1 181 ? 7.691 -7.287 47.646 1.00 51.16 181 LEU A CA 1
ATOM 1388 C C . LEU A 1 181 ? 9.085 -7.151 48.255 1.00 51.16 181 LEU A C 1
ATOM 1390 O O . LEU A 1 181 ? 9.292 -6.509 49.282 1.00 51.16 181 LEU A O 1
ATOM 1394 N N . ARG A 1 182 ? 10.052 -7.803 47.620 1.00 50.19 182 ARG A N 1
ATOM 1395 C CA . ARG A 1 182 ? 11.462 -7.617 47.917 1.00 50.19 182 ARG A CA 1
ATOM 1396 C C . ARG A 1 182 ? 11.868 -6.252 47.364 1.00 50.19 182 ARG A C 1
ATOM 1398 O O . ARG A 1 182 ? 12.057 -6.101 46.157 1.00 50.19 182 ARG A O 1
ATOM 1405 N N . GLU A 1 183 ? 11.936 -5.258 48.247 1.00 56.53 183 GLU A N 1
ATOM 1406 C CA . GLU A 1 183 ? 12.555 -3.963 47.970 1.00 56.53 183 GLU A CA 1
ATOM 1407 C C . GLU A 1 183 ? 13.986 -4.215 47.488 1.00 56.53 183 GLU A C 1
ATOM 1409 O O . GLU A 1 183 ? 14.857 -4.667 48.231 1.00 56.53 183 GLU A O 1
ATOM 1414 N N . HIS A 1 184 ? 14.208 -4.002 46.195 1.00 55.66 184 HIS A N 1
ATOM 1415 C CA . HIS A 1 184 ? 15.545 -3.924 45.644 1.00 55.66 184 HIS A CA 1
ATOM 1416 C C . HIS A 1 184 ? 16.049 -2.505 45.877 1.00 55.66 184 HIS A C 1
ATOM 1418 O O . HIS A 1 184 ? 15.558 -1.557 45.261 1.00 55.66 184 HIS A O 1
ATOM 1424 N N . ASP A 1 185 ? 17.024 -2.393 46.779 1.00 49.22 185 ASP A N 1
ATOM 1425 C CA . ASP A 1 185 ? 17.790 -1.181 47.029 1.00 49.22 185 ASP A CA 1
ATOM 1426 C C . ASP A 1 185 ? 18.259 -0.554 45.714 1.00 49.22 185 ASP A C 1
ATOM 1428 O O . ASP A 1 185 ? 18.944 -1.170 44.886 1.00 49.22 185 ASP A O 1
ATOM 1432 N N . ALA A 1 186 ? 17.881 0.710 45.540 1.00 50.62 186 ALA A N 1
ATOM 1433 C CA . ALA A 1 186 ? 18.311 1.561 44.451 1.00 50.62 186 ALA A CA 1
ATOM 1434 C C . ALA A 1 186 ? 19.824 1.798 44.557 1.00 50.62 186 ALA A C 1
ATOM 1436 O O . ALA A 1 186 ? 20.290 2.737 45.204 1.00 50.62 186 ALA A O 1
ATOM 1437 N N . THR A 1 187 ? 20.608 0.949 43.893 1.00 51.19 187 THR A N 1
ATOM 1438 C CA . THR A 1 187 ? 22.026 1.226 43.669 1.00 51.19 187 THR A CA 1
ATOM 1439 C C . THR A 1 187 ? 22.120 2.268 42.561 1.00 51.19 187 THR A C 1
ATOM 1441 O O . THR A 1 187 ? 21.945 1.980 41.378 1.00 51.19 187 THR A O 1
ATOM 1444 N N . SER A 1 188 ? 22.332 3.509 42.986 1.00 50.62 188 SER A N 1
ATOM 1445 C CA . SER A 1 188 ? 22.57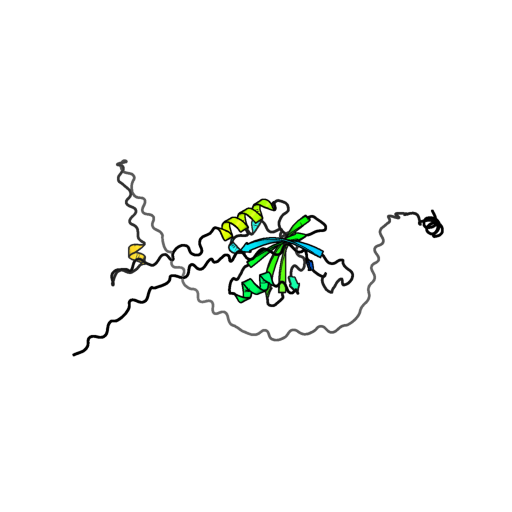5 4.675 42.144 1.00 50.62 188 SER A CA 1
ATOM 1446 C C . SER A 1 188 ? 23.815 4.447 41.269 1.00 50.62 188 SER A C 1
ATOM 1448 O O . SER A 1 188 ? 24.947 4.528 41.743 1.00 50.62 188 SER A O 1
ATOM 1450 N N . LEU A 1 189 ? 23.611 4.132 39.988 1.00 45.84 189 LEU A N 1
ATOM 1451 C CA . LEU A 1 189 ? 24.666 4.145 38.976 1.00 45.84 189 LEU A CA 1
ATOM 1452 C C . LEU A 1 189 ? 24.735 5.553 38.379 1.00 45.84 189 LEU A C 1
ATOM 1454 O O . LEU A 1 189 ? 23.977 5.897 37.471 1.00 45.84 189 LEU A O 1
ATOM 1458 N N . SER A 1 190 ? 25.652 6.377 38.892 1.00 47.12 190 SER A N 1
ATOM 1459 C CA . SER A 1 190 ? 26.050 7.617 38.229 1.00 47.12 190 SER A CA 1
ATOM 1460 C C . SER A 1 190 ? 26.837 7.267 36.967 1.00 47.12 190 SER A C 1
ATOM 1462 O O . SER A 1 190 ? 28.036 6.990 37.017 1.00 47.12 190 SER A O 1
ATOM 1464 N N . VAL A 1 191 ? 26.160 7.256 35.822 1.00 47.75 191 VAL A N 1
ATOM 1465 C CA . VAL A 1 191 ? 26.826 7.190 34.521 1.00 47.75 191 VAL A CA 1
ATOM 1466 C C . VAL A 1 191 ? 27.443 8.558 34.248 1.00 47.75 191 VAL A C 1
ATOM 1468 O O . VAL A 1 191 ? 26.753 9.534 33.957 1.00 47.75 191 VAL A O 1
ATOM 1471 N N . ALA A 1 192 ? 28.763 8.614 34.403 1.00 49.16 192 ALA A N 1
ATOM 1472 C CA . ALA A 1 192 ? 29.595 9.716 33.968 1.00 49.16 192 ALA A CA 1
ATOM 1473 C C . ALA A 1 192 ? 29.449 9.891 32.448 1.00 49.16 192 ALA A C 1
ATOM 1475 O O . ALA A 1 192 ? 29.827 9.018 31.668 1.00 49.16 192 ALA A O 1
ATOM 1476 N N . ASN A 1 193 ? 28.895 11.029 32.036 1.00 51.25 193 ASN A N 1
ATOM 1477 C CA . ASN A 1 193 ? 29.036 11.526 30.676 1.00 51.25 193 ASN A CA 1
ATOM 1478 C C . ASN A 1 193 ? 30.418 12.164 30.559 1.00 51.25 193 ASN A C 1
ATOM 1480 O O . ASN A 1 193 ? 30.578 13.342 30.866 1.00 51.25 193 ASN A O 1
ATOM 1484 N N . ASP A 1 194 ? 31.394 11.390 30.095 1.00 41.81 194 ASP A N 1
ATOM 1485 C CA . ASP A 1 194 ? 32.669 11.929 29.644 1.00 41.81 194 ASP A CA 1
ATOM 1486 C C . ASP A 1 194 ? 33.009 11.417 28.239 1.00 41.81 194 ASP A C 1
ATOM 1488 O O . ASP A 1 194 ? 33.192 10.228 28.000 1.00 41.81 194 ASP A O 1
ATOM 1492 N N . ARG A 1 195 ? 33.094 12.390 27.324 1.00 47.84 195 ARG A N 1
ATOM 1493 C CA . ARG A 1 195 ? 34.044 12.484 26.205 1.00 47.84 195 ARG A CA 1
ATOM 1494 C C . ARG A 1 195 ? 34.260 11.250 25.322 1.00 47.84 195 ARG A C 1
ATOM 1496 O O . ARG A 1 195 ? 35.126 10.440 25.617 1.00 47.84 195 ARG A O 1
ATOM 1503 N N . ILE A 1 196 ? 33.717 11.301 24.100 1.00 45.00 196 ILE A N 1
ATOM 1504 C CA . ILE A 1 196 ? 34.502 10.971 22.894 1.00 45.00 196 ILE A CA 1
ATOM 1505 C C . ILE A 1 196 ? 34.210 12.013 21.803 1.00 45.00 196 ILE A C 1
ATOM 1507 O O . ILE A 1 196 ? 33.203 11.961 21.100 1.00 45.00 196 ILE A O 1
ATOM 1511 N N . LEU A 1 197 ? 35.116 12.988 21.702 1.00 52.03 197 LEU A N 1
ATOM 1512 C CA . LEU A 1 197 ? 35.403 13.737 20.481 1.00 52.03 197 LEU A CA 1
ATOM 1513 C C . LEU A 1 197 ? 36.427 12.929 19.669 1.00 52.03 197 LEU A C 1
ATOM 1515 O O . LEU A 1 197 ? 37.360 12.386 20.249 1.00 52.03 197 LEU A O 1
ATOM 1519 N N . ASN A 1 198 ? 36.281 12.979 18.344 1.00 49.72 198 ASN A N 1
ATOM 1520 C CA . ASN A 1 198 ? 37.275 12.666 17.308 1.00 49.72 198 ASN A CA 1
ATOM 1521 C C . ASN A 1 198 ? 37.663 11.195 17.061 1.00 49.72 198 ASN A C 1
ATOM 1523 O O . ASN A 1 198 ? 38.421 10.589 17.805 1.00 49.72 198 ASN A O 1
ATOM 1527 N N . ALA A 1 199 ? 37.262 10.705 15.886 1.00 44.38 199 ALA A N 1
ATOM 1528 C CA . ALA A 1 199 ? 38.043 9.801 15.039 1.00 44.38 199 ALA A CA 1
ATOM 1529 C C . ALA A 1 199 ? 37.696 10.181 13.584 1.00 44.38 199 ALA A C 1
ATOM 1531 O O . ALA A 1 199 ? 36.557 10.040 13.150 1.00 44.38 199 ALA A O 1
ATOM 1532 N N . GLU A 1 200 ? 38.476 11.074 12.979 1.00 50.41 200 GLU A N 1
ATOM 1533 C CA . GLU A 1 200 ? 39.558 10.755 12.035 1.00 50.41 200 GLU A CA 1
ATOM 1534 C C . GLU A 1 200 ? 39.086 10.062 10.745 1.00 50.41 200 GLU A C 1
ATOM 1536 O O . GLU A 1 200 ? 38.722 8.891 10.704 1.00 50.41 200 GLU A O 1
ATOM 1541 N N . ARG A 1 201 ? 39.139 10.847 9.659 1.00 50.03 201 ARG A N 1
ATOM 1542 C CA . ARG A 1 201 ? 39.163 10.395 8.263 1.00 50.03 201 ARG A CA 1
ATOM 1543 C C . ARG A 1 201 ? 40.377 9.486 8.033 1.00 50.03 201 ARG A C 1
ATOM 1545 O O . ARG A 1 201 ? 41.491 9.958 8.252 1.00 50.03 201 ARG A O 1
ATOM 1552 N N . PRO A 1 202 ? 40.218 8.311 7.407 1.00 53.19 202 PRO A N 1
ATOM 1553 C CA . PRO A 1 202 ? 41.312 7.683 6.689 1.00 53.19 202 PRO A CA 1
ATOM 1554 C C . PRO A 1 202 ? 41.381 8.254 5.272 1.00 53.19 202 PRO A C 1
ATOM 1556 O O . PRO A 1 202 ? 40.443 8.158 4.478 1.00 53.19 202 PRO A O 1
ATOM 1559 N N . SER A 1 203 ? 42.518 8.886 5.001 1.00 51.50 203 SER A N 1
ATOM 1560 C CA . SER A 1 203 ? 42.999 9.248 3.676 1.00 51.50 203 SER A CA 1
ATOM 1561 C C . SER A 1 203 ? 43.329 7.992 2.870 1.00 51.50 203 SER A C 1
ATOM 1563 O O . SER A 1 203 ? 43.767 6.983 3.417 1.00 51.50 203 SER A O 1
ATOM 1565 N N . ALA A 1 204 ? 43.143 8.092 1.557 1.00 51.12 204 ALA A N 1
ATOM 1566 C CA . ALA A 1 204 ? 43.583 7.126 0.566 1.00 51.12 204 ALA A CA 1
ATOM 1567 C C . ALA A 1 204 ? 45.088 6.852 0.670 1.00 51.12 204 ALA A C 1
ATOM 1569 O O . ALA A 1 204 ? 45.847 7.818 0.713 1.00 51.12 204 ALA A O 1
ATOM 1570 N N . GLN A 1 205 ? 45.489 5.577 0.605 1.00 55.25 205 GLN A N 1
ATOM 1571 C CA . GLN A 1 205 ? 46.683 5.124 -0.114 1.00 55.25 205 GLN A CA 1
ATOM 1572 C C . GLN A 1 205 ? 46.484 3.695 -0.641 1.00 55.25 205 GLN A C 1
ATOM 1574 O O . GLN A 1 205 ? 45.913 2.829 0.018 1.00 55.25 205 GLN A O 1
ATOM 1579 N N . GLU A 1 206 ? 46.943 3.525 -1.876 1.00 49.41 206 GLU A N 1
ATOM 1580 C CA . GLU A 1 206 ? 47.087 2.304 -2.661 1.00 49.41 206 GLU A CA 1
ATOM 1581 C C . GLU A 1 206 ? 47.854 1.194 -1.932 1.00 49.41 206 GLU A C 1
ATOM 1583 O O . GLU A 1 206 ? 48.869 1.458 -1.296 1.00 49.41 206 GLU A O 1
ATOM 1588 N N . ALA A 1 207 ? 47.464 -0.061 -2.163 1.00 49.12 207 ALA A N 1
ATOM 1589 C CA . ALA A 1 207 ? 48.409 -1.088 -2.596 1.00 49.12 207 ALA A CA 1
ATOM 1590 C C . ALA A 1 207 ? 47.663 -2.310 -3.139 1.00 49.12 207 ALA A C 1
ATOM 1592 O O . ALA A 1 207 ? 46.783 -2.897 -2.514 1.00 49.12 207 ALA A O 1
ATOM 1593 N N . THR A 1 208 ? 48.074 -2.654 -4.346 1.00 52.09 208 THR A N 1
ATOM 1594 C CA . THR A 1 208 ? 47.875 -3.889 -5.085 1.00 52.09 208 THR A CA 1
ATOM 1595 C C . THR A 1 208 ? 48.044 -5.148 -4.233 1.00 52.09 208 THR A C 1
ATOM 1597 O O . THR A 1 208 ? 49.019 -5.279 -3.497 1.00 52.09 208 THR A O 1
ATOM 1600 N N . GLN A 1 209 ? 47.166 -6.135 -4.437 1.00 56.59 209 GLN A N 1
ATOM 1601 C CA . GLN A 1 209 ? 47.598 -7.526 -4.574 1.00 56.59 209 GLN A CA 1
ATOM 1602 C C . GLN A 1 209 ? 46.520 -8.411 -5.203 1.00 56.59 209 GLN A C 1
ATOM 1604 O O . GLN A 1 209 ? 45.400 -8.555 -4.722 1.00 56.59 209 GLN A O 1
ATOM 1609 N N . SER A 1 210 ? 46.930 -8.983 -6.327 1.00 53.28 210 SER A N 1
ATOM 1610 C CA . SER A 1 210 ? 46.303 -10.031 -7.107 1.00 53.28 210 SER A CA 1
ATOM 1611 C C . SER A 1 210 ? 45.919 -11.239 -6.256 1.00 53.28 210 SER A C 1
ATOM 1613 O O . SER A 1 210 ? 46.748 -11.779 -5.529 1.00 53.28 210 SER A O 1
ATOM 1615 N N . THR A 1 211 ? 44.722 -11.780 -6.459 1.00 51.47 211 THR A N 1
ATOM 1616 C CA . THR A 1 211 ? 44.545 -13.232 -6.385 1.00 51.47 211 THR A CA 1
ATOM 1617 C C . THR A 1 211 ? 43.517 -13.647 -7.421 1.00 51.47 211 THR A C 1
ATOM 1619 O O . THR A 1 211 ? 42.323 -13.382 -7.316 1.00 51.47 211 THR A O 1
ATOM 1622 N N . SER A 1 212 ? 44.045 -14.256 -8.475 1.00 58.53 212 SER A N 1
ATOM 1623 C CA . SER A 1 212 ? 43.312 -15.027 -9.457 1.00 58.53 212 SER A CA 1
ATOM 1624 C C . SER A 1 212 ? 42.531 -16.139 -8.765 1.00 58.53 212 SER A C 1
ATOM 1626 O O . SER A 1 212 ? 43.129 -16.934 -8.042 1.00 58.53 212 SER A O 1
ATOM 1628 N N . ASN A 1 213 ? 41.245 -16.268 -9.068 1.00 56.12 213 ASN A N 1
ATOM 1629 C CA . ASN A 1 213 ? 40.610 -17.576 -9.035 1.00 56.12 213 ASN A CA 1
ATOM 1630 C C . ASN A 1 213 ? 39.810 -17.767 -10.319 1.00 56.12 213 ASN A C 1
ATOM 1632 O O . ASN A 1 213 ? 38.758 -17.173 -10.539 1.00 56.12 213 ASN A O 1
ATOM 1636 N N . GLN A 1 214 ? 40.416 -18.564 -11.192 1.00 53.44 214 GLN A N 1
ATOM 1637 C CA . GLN A 1 214 ? 39.788 -19.215 -12.323 1.00 53.44 214 GLN A CA 1
ATOM 1638 C C . GLN A 1 214 ? 38.935 -20.368 -11.790 1.00 53.44 214 GLN A C 1
ATOM 1640 O O . GLN A 1 214 ? 39.451 -21.205 -11.058 1.00 53.44 214 GLN A O 1
ATOM 1645 N N . GLN A 1 215 ? 37.670 -20.427 -12.192 1.00 52.31 215 GLN A N 1
ATOM 1646 C CA . GLN A 1 215 ? 36.900 -21.659 -12.398 1.00 52.31 215 GLN A CA 1
ATOM 1647 C C . GLN A 1 215 ? 35.632 -21.239 -13.149 1.00 52.31 215 GLN A C 1
ATOM 1649 O O . GLN A 1 215 ? 34.843 -20.442 -12.661 1.00 52.31 215 GLN A O 1
ATOM 1654 N N . SER A 1 216 ? 35.607 -21.475 -14.456 1.00 52.53 216 SER A N 1
ATOM 1655 C CA . SER A 1 216 ? 35.045 -22.676 -15.092 1.00 52.53 216 SER A CA 1
ATOM 1656 C C . SER A 1 216 ? 33.613 -22.383 -15.543 1.00 52.53 216 SER A C 1
ATOM 1658 O O . SER A 1 216 ? 32.722 -22.196 -14.730 1.00 52.53 216 SER A O 1
ATOM 1660 N N . THR A 1 217 ? 33.441 -22.056 -16.820 1.00 50.41 217 THR A N 1
ATOM 1661 C CA . THR A 1 217 ? 32.950 -22.986 -17.853 1.00 50.41 217 THR A CA 1
ATOM 1662 C C . THR A 1 217 ? 31.443 -23.184 -17.751 1.00 50.41 217 THR A C 1
ATOM 1664 O O . THR A 1 217 ? 30.993 -24.037 -17.007 1.00 50.41 217 THR A O 1
ATOM 1667 N N . GLU A 1 218 ? 30.692 -22.449 -18.570 1.00 56.19 218 GLU A N 1
ATOM 1668 C CA . GLU A 1 218 ? 29.612 -23.033 -19.371 1.00 56.19 218 GLU A CA 1
ATOM 1669 C C . GLU A 1 218 ? 29.332 -22.116 -20.570 1.00 56.19 218 GLU A C 1
ATOM 1671 O O . GLU A 1 218 ? 28.758 -21.033 -20.471 1.00 56.19 218 GLU A O 1
ATOM 1676 N N . ARG A 1 219 ? 29.855 -22.544 -21.726 1.00 51.97 219 ARG A N 1
ATOM 1677 C CA . ARG A 1 219 ? 29.516 -22.018 -23.047 1.00 51.97 219 ARG A CA 1
ATOM 1678 C C . ARG A 1 219 ? 28.093 -22.473 -23.366 1.00 51.97 219 ARG A C 1
ATOM 1680 O O . ARG A 1 219 ? 27.901 -23.637 -23.699 1.00 51.97 219 ARG A O 1
ATOM 1687 N N . PHE A 1 220 ? 27.129 -21.561 -23.337 1.00 53.66 220 PHE A N 1
ATOM 1688 C CA . PHE A 1 220 ? 25.918 -21.715 -24.138 1.00 53.66 220 PHE A CA 1
ATOM 1689 C C . PHE A 1 220 ? 26.148 -21.022 -25.480 1.00 53.66 220 PHE A C 1
ATOM 1691 O O . PHE A 1 220 ? 26.099 -19.798 -25.597 1.00 53.66 220 PHE A O 1
ATOM 1698 N N . GLU A 1 221 ? 26.459 -21.831 -26.490 1.00 60.78 221 GLU A N 1
ATOM 1699 C CA . GLU A 1 221 ? 26.373 -21.441 -27.892 1.00 60.78 221 GLU A CA 1
ATOM 1700 C C . GLU A 1 221 ? 24.891 -21.267 -28.243 1.00 60.78 221 GLU A C 1
ATOM 1702 O O . GLU A 1 221 ? 24.183 -22.237 -28.504 1.00 60.78 221 GLU A O 1
ATOM 1707 N N . HIS A 1 222 ? 24.403 -20.026 -28.241 1.00 55.25 222 HIS A N 1
ATOM 1708 C CA . HIS A 1 222 ? 23.174 -19.695 -28.950 1.00 55.25 222 HIS A CA 1
ATOM 1709 C C . HIS A 1 222 ? 23.530 -19.119 -30.315 1.00 55.25 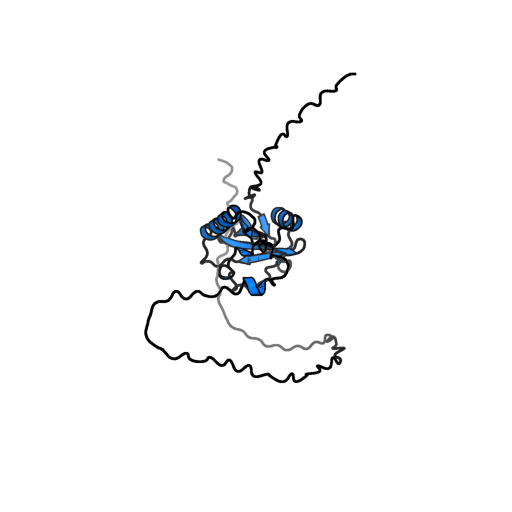222 HIS A C 1
ATOM 1711 O O . HIS A 1 222 ? 24.206 -18.099 -30.439 1.00 55.25 222 HIS A O 1
ATOM 1717 N N . ALA A 1 223 ? 23.089 -19.862 -31.327 1.00 55.84 223 ALA A N 1
ATOM 1718 C CA . ALA A 1 223 ? 23.213 -19.583 -32.740 1.00 55.84 223 ALA A CA 1
ATOM 1719 C C . ALA A 1 223 ? 22.835 -18.136 -33.085 1.00 55.84 223 ALA A C 1
ATOM 1721 O O . ALA A 1 223 ? 21.806 -17.615 -32.653 1.00 55.84 223 ALA A O 1
ATOM 1722 N N . ALA A 1 224 ? 23.674 -17.516 -33.910 1.00 54.81 224 ALA A N 1
ATOM 1723 C CA . ALA A 1 224 ? 23.376 -16.253 -34.557 1.00 54.81 224 ALA A CA 1
ATOM 1724 C C . ALA A 1 224 ? 22.122 -16.392 -35.443 1.00 54.81 224 ALA A C 1
ATOM 1726 O O . ALA A 1 224 ? 22.022 -17.367 -36.196 1.00 54.81 224 ALA A O 1
ATOM 1727 N N . PRO A 1 225 ? 21.186 -15.429 -35.424 1.00 54.19 225 PRO A N 1
ATOM 1728 C CA . PRO A 1 225 ? 20.190 -15.325 -36.478 1.00 54.19 225 PRO A CA 1
ATOM 1729 C C . PRO A 1 225 ? 20.895 -14.957 -37.788 1.00 54.19 225 PRO A C 1
ATOM 1731 O O . PRO A 1 225 ? 21.491 -13.889 -37.935 1.00 54.19 225 PRO A O 1
ATOM 1734 N N . SER A 1 226 ? 20.852 -15.899 -38.725 1.00 51.56 226 SER A N 1
ATOM 1735 C CA . SER A 1 226 ? 21.248 -15.709 -40.113 1.00 51.56 226 SER A CA 1
ATOM 1736 C C . SER A 1 226 ? 20.257 -14.771 -40.805 1.00 51.56 226 SER A C 1
ATOM 1738 O O . SER A 1 226 ? 19.063 -15.049 -40.827 1.00 51.56 226 SER A O 1
ATOM 1740 N N . SER A 1 227 ? 20.803 -13.725 -41.428 1.00 56.44 227 SER A N 1
ATOM 1741 C CA . SER A 1 227 ? 20.224 -12.940 -42.526 1.00 56.44 227 SER A CA 1
ATOM 1742 C C . SER A 1 227 ? 19.124 -11.915 -42.206 1.00 56.44 227 SER A C 1
ATOM 1744 O O . SER A 1 227 ? 18.049 -12.217 -41.704 1.00 56.44 227 SER A O 1
ATOM 1746 N N . ALA A 1 228 ? 19.408 -10.672 -42.602 1.00 55.28 228 ALA A N 1
ATOM 1747 C CA . ALA A 1 228 ? 18.587 -9.474 -42.460 1.00 55.28 228 ALA A CA 1
ATOM 1748 C C . ALA A 1 228 ? 17.917 -9.053 -43.788 1.00 55.28 228 ALA A C 1
ATOM 1750 O O . ALA A 1 228 ? 17.902 -7.865 -44.103 1.00 55.28 228 ALA A O 1
ATOM 1751 N N . ILE A 1 229 ? 17.425 -9.996 -44.606 1.00 57.41 229 ILE A N 1
ATOM 1752 C CA . ILE A 1 229 ? 17.026 -9.683 -45.999 1.00 57.41 229 ILE A CA 1
ATOM 1753 C C . ILE A 1 229 ? 15.550 -9.958 -46.364 1.00 57.41 229 ILE A C 1
ATOM 1755 O O . ILE A 1 229 ? 15.093 -9.381 -47.339 1.00 57.41 229 ILE A O 1
ATOM 1759 N N . ASP A 1 230 ? 14.735 -10.658 -45.568 1.00 54.56 230 ASP A N 1
ATOM 1760 C CA . ASP A 1 230 ? 13.395 -11.089 -46.045 1.00 54.56 230 ASP A CA 1
ATOM 1761 C C . ASP A 1 230 ? 12.176 -10.462 -45.335 1.00 54.56 230 ASP A C 1
ATOM 1763 O O . ASP A 1 230 ? 11.143 -11.103 -45.182 1.00 54.56 230 ASP A O 1
ATOM 1767 N N . ALA A 1 231 ? 12.243 -9.194 -44.914 1.00 51.75 231 ALA A N 1
ATOM 1768 C CA . ALA A 1 231 ? 11.097 -8.517 -44.272 1.00 51.75 231 ALA A CA 1
ATOM 1769 C C . ALA A 1 231 ? 10.421 -7.413 -45.116 1.00 51.75 231 ALA A C 1
ATOM 1771 O O . ALA A 1 231 ? 9.577 -6.687 -44.596 1.00 51.75 231 ALA A O 1
ATOM 1772 N N . LEU A 1 232 ? 10.769 -7.253 -46.401 1.00 53.06 232 LEU A N 1
ATOM 1773 C CA . LEU A 1 232 ? 10.232 -6.171 -47.252 1.00 53.06 232 LEU A CA 1
ATOM 1774 C C . LEU A 1 232 ? 9.272 -6.618 -48.369 1.00 53.06 232 LEU A C 1
ATOM 1776 O O . LEU A 1 232 ? 8.738 -5.757 -49.064 1.00 53.06 232 LEU A O 1
ATOM 1780 N N . GLU A 1 233 ? 8.993 -7.915 -48.534 1.00 58.91 233 GLU A N 1
ATOM 1781 C CA . GLU A 1 233 ? 8.145 -8.405 -49.639 1.00 58.91 233 GLU A CA 1
ATOM 1782 C C . GLU A 1 233 ? 6.651 -8.584 -49.278 1.00 58.91 233 GLU A C 1
ATOM 1784 O O . GLU A 1 233 ? 5.835 -8.889 -50.144 1.00 58.91 233 GLU A O 1
ATOM 1789 N N . GLU A 1 234 ? 6.243 -8.325 -48.030 1.00 55.12 234 GLU A N 1
ATOM 1790 C CA . GLU A 1 234 ? 4.864 -8.577 -47.561 1.00 55.12 234 GLU A CA 1
ATOM 1791 C C . GLU A 1 234 ? 3.936 -7.338 -47.560 1.00 55.12 234 GLU A C 1
ATOM 1793 O O . GLU A 1 234 ? 2.888 -7.341 -46.923 1.00 55.12 234 GLU A O 1
ATOM 1798 N N . LEU A 1 235 ? 4.288 -6.264 -48.283 1.00 53.47 235 LEU A N 1
ATOM 1799 C CA . LEU A 1 235 ? 3.456 -5.047 -48.417 1.00 53.47 235 LEU A CA 1
ATOM 1800 C C . LEU A 1 235 ? 2.894 -4.810 -49.831 1.00 53.47 235 LEU A C 1
ATOM 1802 O O . LEU A 1 235 ? 2.367 -3.734 -50.111 1.00 53.47 235 LEU A O 1
ATOM 1806 N N . ALA A 1 236 ? 2.984 -5.798 -50.726 1.00 58.09 236 ALA A N 1
ATOM 1807 C CA . ALA A 1 236 ? 2.540 -5.669 -52.119 1.00 58.09 236 ALA A CA 1
ATOM 1808 C C . ALA A 1 236 ? 1.513 -6.728 -52.573 1.00 58.09 236 ALA A C 1
ATOM 1810 O O . ALA A 1 236 ? 1.468 -7.067 -53.758 1.00 58.09 236 ALA A O 1
ATOM 1811 N N . ARG A 1 237 ? 0.665 -7.238 -51.670 1.00 55.69 237 ARG A N 1
ATOM 1812 C CA . ARG A 1 237 ? -0.530 -8.019 -52.036 1.00 55.69 237 ARG A CA 1
ATOM 1813 C C . ARG A 1 237 ? -1.779 -7.512 -51.339 1.00 55.69 237 ARG A C 1
ATOM 1815 O O . ARG A 1 237 ? -1.680 -7.185 -50.139 1.00 55.69 237 ARG A O 1
#

Organism: NCBI:txid1507870

Foldseek 3Di:
DDDDDDDDDDPPPPPPPCPVPPPPPQDKDWAQDDPVCNPDDTWIKGWDFKAAQVLDDPLFFDPVDPDDQKGFADDPVLVVCVVVVNARMKIWIATPPPRWIWIWHDPDDRMIGITTTDPPDDPVNVVVSRVCVVPPPPDPDPPPPPPPDPPDDPVVVVPDPPPPPDDDDDDDDDDPPPPPPPPDDPPDDPDDPDDDDDDDDDDDDDDDDDDDDDDDDDDDDDDDPPDDPPDPPPPPD